Protein AF-A0A1N6SBL9-F1 (afdb_monomer)

Structure (mmCIF, N/CA/C/O backbone):
data_AF-A0A1N6SBL9-F1
#
_entry.id   AF-A0A1N6SBL9-F1
#
loop_
_atom_site.group_PDB
_atom_site.id
_atom_site.type_symbol
_atom_site.label_atom_id
_atom_site.label_alt_id
_atom_site.label_comp_id
_atom_site.label_asym_id
_atom_site.label_entity_id
_atom_site.label_seq_id
_atom_site.pdbx_PDB_ins_code
_atom_site.Cartn_x
_atom_site.Cartn_y
_atom_site.Cartn_z
_atom_site.occupancy
_atom_site.B_iso_or_equiv
_atom_site.auth_seq_id
_atom_site.auth_comp_id
_atom_site.auth_asym_id
_atom_site.auth_atom_id
_atom_site.pdbx_PDB_model_num
ATOM 1 N N . MET A 1 1 ? 36.174 11.764 5.163 1.00 48.69 1 MET A N 1
ATOM 2 C CA . MET A 1 1 ? 35.236 10.784 5.753 1.00 48.69 1 MET A CA 1
ATOM 3 C C . MET A 1 1 ? 34.165 11.531 6.540 1.00 48.69 1 MET A C 1
ATOM 5 O O . MET A 1 1 ? 34.429 11.949 7.658 1.00 48.69 1 MET A O 1
ATOM 9 N N . ARG A 1 2 ? 32.997 11.796 5.941 1.00 46.53 2 ARG A N 1
ATOM 10 C CA . ARG A 1 2 ? 31.842 12.354 6.667 1.00 46.53 2 ARG A CA 1
ATOM 11 C C . ARG A 1 2 ? 31.035 11.178 7.207 1.00 46.53 2 ARG A C 1
ATOM 13 O O . ARG A 1 2 ? 30.623 10.330 6.425 1.00 46.53 2 ARG A O 1
ATOM 20 N N . ALA A 1 3 ? 30.860 11.109 8.523 1.00 51.53 3 ALA A N 1
ATOM 21 C CA . ALA A 1 3 ? 29.995 10.115 9.141 1.00 51.53 3 ALA A CA 1
ATOM 22 C C . ALA A 1 3 ? 28.564 10.319 8.622 1.00 51.53 3 ALA A C 1
ATOM 24 O O . ALA A 1 3 ? 27.995 11.402 8.767 1.00 51.53 3 ALA A O 1
ATOM 25 N N . GLN A 1 4 ? 28.009 9.294 7.977 1.00 63.56 4 GLN A N 1
ATOM 26 C CA . GLN A 1 4 ? 26.607 9.247 7.580 1.00 63.56 4 GLN A CA 1
ATOM 27 C C . GLN A 1 4 ? 25.765 9.276 8.860 1.00 63.56 4 GLN A C 1
ATOM 29 O O . GLN A 1 4 ? 25.639 8.274 9.565 1.00 63.56 4 GLN A O 1
ATOM 34 N N . VAL A 1 5 ? 25.221 10.447 9.190 1.00 68.50 5 VAL A N 1
ATOM 35 C CA . VAL A 1 5 ? 24.222 10.586 10.249 1.00 68.50 5 VAL A CA 1
ATOM 36 C C . VAL A 1 5 ? 22.978 9.864 9.750 1.00 68.50 5 VAL A C 1
ATOM 38 O O . VAL A 1 5 ? 22.222 10.382 8.933 1.00 68.50 5 VAL A O 1
ATOM 41 N N . SER A 1 6 ? 22.828 8.613 10.173 1.00 71.31 6 SER A N 1
ATOM 42 C CA . SER A 1 6 ? 21.642 7.822 9.877 1.00 71.31 6 SER A CA 1
ATOM 43 C C . SER A 1 6 ? 20.466 8.485 10.582 1.00 71.31 6 SER A C 1
ATOM 45 O O . SER A 1 6 ? 20.451 8.537 11.809 1.00 71.31 6 SER A O 1
ATOM 47 N N . ASP A 1 7 ? 19.514 9.021 9.818 1.00 77.12 7 ASP A N 1
ATOM 48 C CA . ASP A 1 7 ? 18.286 9.586 10.369 1.00 77.12 7 ASP A CA 1
ATOM 49 C C . ASP A 1 7 ? 17.509 8.468 11.094 1.00 77.12 7 ASP A C 1
ATOM 51 O O . ASP A 1 7 ? 17.025 7.534 10.439 1.00 77.12 7 ASP A O 1
ATOM 55 N N . PRO A 1 8 ? 17.384 8.514 12.434 1.00 79.38 8 PRO A N 1
ATOM 56 C CA . PRO A 1 8 ? 16.650 7.497 13.181 1.00 79.38 8 PRO A CA 1
ATOM 57 C C . PRO A 1 8 ? 15.166 7.452 12.783 1.00 79.38 8 PRO A C 1
ATOM 59 O O . PRO A 1 8 ? 14.514 6.424 12.955 1.00 79.38 8 PRO A O 1
ATOM 62 N N . GLY A 1 9 ? 14.619 8.526 12.202 1.00 81.38 9 GLY A N 1
ATOM 63 C CA . GLY A 1 9 ? 13.264 8.533 11.657 1.00 81.38 9 GLY A CA 1
ATOM 64 C C . GLY A 1 9 ? 13.114 7.642 10.422 1.00 81.38 9 GLY A C 1
ATOM 65 O O . GLY A 1 9 ? 12.089 6.974 10.262 1.00 81.38 9 GLY A O 1
ATOM 66 N N . ALA A 1 10 ? 14.140 7.573 9.570 1.00 76.38 10 ALA A N 1
ATOM 67 C CA . ALA A 1 10 ? 14.103 6.787 8.340 1.00 76.38 10 ALA A CA 1
ATOM 68 C C . ALA A 1 10 ? 14.060 5.277 8.621 1.00 76.38 10 ALA A C 1
ATOM 70 O O . ALA A 1 10 ? 13.314 4.543 7.968 1.00 76.38 10 ALA A O 1
ATOM 71 N N . THR A 1 11 ? 14.800 4.806 9.628 1.00 80.12 11 THR A N 1
ATOM 72 C CA . THR A 1 11 ? 14.810 3.384 10.009 1.00 80.12 11 THR A CA 1
ATOM 73 C C . THR A 1 11 ? 13.473 2.947 10.606 1.00 80.12 11 THR A C 1
ATOM 75 O O . THR A 1 11 ? 12.954 1.895 10.229 1.00 80.12 11 THR A O 1
ATOM 78 N N . VAL A 1 12 ? 12.860 3.772 11.462 1.00 82.62 12 VAL A N 1
ATOM 79 C CA . VAL A 1 12 ? 11.531 3.502 12.040 1.00 82.62 12 VAL A CA 1
ATOM 80 C C . VAL A 1 12 ? 10.453 3.444 10.953 1.00 82.62 12 VAL A C 1
ATOM 82 O O . VAL A 1 12 ? 9.622 2.534 10.958 1.00 82.62 12 VAL A O 1
ATOM 85 N N . ARG A 1 13 ? 10.487 4.359 9.976 1.00 83.38 13 ARG A N 1
ATOM 86 C CA . ARG A 1 13 ? 9.532 4.367 8.853 1.00 83.38 13 ARG A CA 1
ATOM 87 C C . ARG A 1 13 ? 9.708 3.167 7.928 1.00 83.38 13 ARG A C 1
ATOM 89 O O . ARG A 1 13 ? 8.721 2.529 7.571 1.00 83.38 13 ARG A O 1
ATOM 96 N N . ALA A 1 14 ? 10.946 2.799 7.599 1.00 77.69 14 ALA A N 1
ATOM 97 C CA . ALA A 1 14 ? 11.222 1.605 6.802 1.00 77.69 14 ALA A CA 1
ATOM 98 C C . ALA A 1 14 ? 10.713 0.326 7.492 1.00 77.69 14 ALA A C 1
ATOM 100 O O . ALA A 1 14 ? 10.124 -0.543 6.847 1.00 77.69 14 ALA A O 1
ATOM 101 N N . LEU A 1 15 ? 10.879 0.225 8.816 1.00 80.19 15 LEU A N 1
ATOM 102 C CA . LEU A 1 15 ? 10.317 -0.873 9.605 1.00 80.19 15 LEU A CA 1
ATOM 103 C C . LEU A 1 15 ? 8.784 -0.874 9.579 1.00 80.19 15 LEU A C 1
ATOM 105 O O . LEU A 1 15 ? 8.189 -1.942 9.433 1.00 80.19 15 LEU A O 1
ATOM 109 N N . ALA A 1 16 ? 8.142 0.295 9.660 1.00 84.06 16 ALA A N 1
ATOM 110 C CA . ALA A 1 16 ? 6.689 0.406 9.554 1.00 84.06 16 ALA A CA 1
ATOM 111 C C . ALA A 1 16 ? 6.180 -0.087 8.190 1.00 84.06 16 ALA A C 1
ATOM 113 O O . ALA A 1 16 ? 5.264 -0.907 8.147 1.00 84.06 16 ALA A O 1
ATOM 114 N N . VAL A 1 17 ? 6.800 0.335 7.082 1.00 82.25 17 VAL A N 1
ATOM 115 C CA . VAL A 1 17 ? 6.430 -0.125 5.729 1.00 82.25 17 VAL A CA 1
ATOM 116 C C . VAL A 1 17 ? 6.564 -1.645 5.610 1.00 82.25 17 VAL A C 1
ATOM 118 O O . VAL A 1 17 ? 5.628 -2.308 5.164 1.00 82.25 17 VAL A O 1
ATOM 121 N N . ARG A 1 18 ? 7.680 -2.223 6.076 1.00 81.38 18 ARG A N 1
ATOM 122 C CA . ARG A 1 18 ? 7.894 -3.682 6.061 1.00 81.38 18 ARG A CA 1
ATOM 123 C C . ARG A 1 18 ? 6.862 -4.431 6.902 1.00 81.38 18 ARG A C 1
ATOM 125 O O . ARG A 1 18 ? 6.365 -5.466 6.467 1.00 81.38 18 ARG A O 1
ATOM 132 N N . PHE A 1 19 ? 6.521 -3.905 8.078 1.00 85.38 19 PHE A N 1
ATOM 133 C CA . PHE A 1 19 ? 5.484 -4.474 8.935 1.00 85.38 19 PHE A CA 1
ATOM 134 C C . PHE A 1 19 ? 4.129 -4.505 8.224 1.00 85.38 19 PHE A C 1
ATOM 136 O O . PHE A 1 19 ? 3.494 -5.555 8.171 1.00 85.38 19 PHE A O 1
ATOM 143 N N . TRP A 1 20 ? 3.702 -3.383 7.639 1.00 87.31 20 TRP A N 1
ATOM 144 C CA . TRP A 1 20 ? 2.428 -3.319 6.923 1.00 87.31 20 TRP A CA 1
ATOM 145 C C . TRP A 1 20 ? 2.413 -4.210 5.681 1.00 87.31 20 TRP A C 1
ATOM 147 O O . TRP A 1 20 ? 1.387 -4.824 5.399 1.00 87.31 20 TRP A O 1
ATOM 157 N N . HIS A 1 21 ? 3.539 -4.345 4.980 1.00 84.81 21 HIS A N 1
ATOM 158 C CA . HIS A 1 21 ? 3.655 -5.257 3.844 1.00 84.81 21 HIS A CA 1
ATOM 159 C C . HIS A 1 21 ? 3.502 -6.722 4.279 1.00 84.81 21 HIS A C 1
ATOM 161 O O . HIS A 1 21 ? 2.708 -7.462 3.700 1.00 84.81 21 HIS A O 1
ATOM 167 N N . GLY A 1 22 ? 4.204 -7.133 5.342 1.00 82.12 22 GLY A N 1
ATOM 168 C CA . GLY A 1 22 ? 4.072 -8.477 5.914 1.00 82.12 22 GLY A CA 1
ATOM 169 C C . GLY A 1 22 ? 2.658 -8.761 6.425 1.00 82.12 22 GLY A C 1
ATOM 170 O O . GLY A 1 22 ? 2.135 -9.853 6.223 1.00 82.12 22 GLY A O 1
ATOM 171 N N . LEU A 1 23 ? 2.008 -7.753 7.016 1.00 83.56 23 LEU A N 1
ATOM 172 C CA . LEU A 1 23 ? 0.620 -7.848 7.451 1.00 83.56 23 LEU A CA 1
ATOM 173 C C . LEU A 1 23 ? -0.311 -8.087 6.251 1.00 83.56 23 LEU A C 1
ATOM 175 O O . LEU A 1 23 ? -1.062 -9.054 6.249 1.00 83.56 23 LEU A O 1
ATOM 179 N N . LEU A 1 24 ? -0.231 -7.260 5.204 1.00 83.56 24 LEU A N 1
ATOM 180 C CA . LEU A 1 24 ? -1.090 -7.373 4.017 1.00 83.56 24 LEU A CA 1
ATOM 181 C C . LEU A 1 24 ? -0.869 -8.666 3.217 1.00 83.56 24 LEU A C 1
ATOM 183 O O . LEU A 1 24 ? -1.801 -9.139 2.570 1.00 83.56 24 LEU A O 1
ATOM 187 N N . GLY A 1 25 ? 0.335 -9.241 3.271 1.00 79.56 25 GLY A N 1
ATOM 188 C CA . GLY A 1 25 ? 0.654 -10.522 2.641 1.00 79.56 25 GLY A CA 1
ATOM 189 C C . GLY A 1 25 ? 0.171 -11.754 3.415 1.00 79.56 25 GLY A C 1
ATOM 190 O O . GLY A 1 25 ? 0.201 -12.856 2.869 1.00 79.56 25 GLY A O 1
ATOM 191 N N . SER A 1 26 ? -0.276 -11.605 4.668 1.00 78.69 26 SER A N 1
ATOM 192 C CA . SER A 1 26 ? -0.682 -12.747 5.489 1.00 78.69 26 SER A CA 1
ATOM 193 C C . SER A 1 26 ? -2.027 -13.333 5.023 1.00 78.69 26 SER A C 1
ATOM 195 O O . SER A 1 26 ? -3.033 -12.613 4.969 1.00 78.69 26 SER A O 1
ATOM 197 N N . PRO A 1 27 ? -2.098 -14.646 4.720 1.00 69.00 27 PRO A N 1
ATOM 198 C CA . PRO A 1 27 ? -3.322 -15.290 4.245 1.00 69.00 27 PRO A CA 1
ATOM 199 C C . PRO A 1 27 ? -4.441 -15.298 5.297 1.00 69.00 27 PRO A C 1
ATOM 201 O O . PRO A 1 27 ? -5.612 -15.399 4.931 1.00 69.00 27 PRO A O 1
ATOM 204 N N . ASP A 1 28 ? -4.106 -15.132 6.576 1.00 68.88 28 ASP A N 1
ATOM 205 C CA . ASP A 1 28 ? -5.068 -15.145 7.682 1.00 68.88 28 ASP A CA 1
ATOM 206 C C . ASP A 1 28 ? -5.883 -13.847 7.780 1.00 68.88 28 ASP A C 1
ATOM 208 O O . ASP A 1 28 ? -6.918 -13.803 8.444 1.00 68.88 28 ASP A O 1
ATOM 212 N N . ILE A 1 29 ? -5.464 -12.786 7.078 1.00 67.00 29 ILE A N 1
ATOM 213 C CA . ILE A 1 29 ? -6.180 -11.498 7.030 1.00 67.00 29 ILE A CA 1
ATOM 214 C C . ILE A 1 29 ? -7.229 -11.484 5.908 1.00 67.00 29 ILE A C 1
ATOM 216 O O . ILE A 1 29 ? -7.861 -10.459 5.648 1.00 67.00 29 ILE A O 1
ATOM 220 N N . ARG A 1 30 ? -7.464 -12.626 5.239 1.00 59.09 30 ARG A N 1
ATOM 221 C CA . ARG A 1 30 ? -8.488 -12.756 4.193 1.00 59.09 30 ARG A CA 1
ATOM 222 C C . ARG A 1 30 ? -9.810 -12.159 4.669 1.00 59.09 30 ARG A C 1
ATOM 224 O O . ARG A 1 30 ? -10.417 -12.613 5.636 1.00 59.09 30 ARG A O 1
ATOM 231 N N . LEU A 1 31 ? -10.195 -11.089 3.969 1.00 57.19 31 LEU A N 1
ATOM 232 C CA . LEU A 1 31 ? -11.272 -10.178 4.321 1.00 57.19 31 LEU A CA 1
ATOM 233 C C . LEU A 1 31 ? -12.599 -10.930 4.452 1.00 57.19 31 LEU A C 1
ATOM 235 O O . LEU A 1 31 ? -13.319 -11.122 3.473 1.00 57.19 31 LEU A O 1
ATOM 239 N N . GLY A 1 32 ? -12.951 -11.299 5.681 1.00 66.62 32 GLY A N 1
ATOM 240 C CA . GLY A 1 32 ? -14.344 -11.524 6.034 1.00 66.62 32 GLY A CA 1
ATOM 241 C C . GLY A 1 32 ? -15.166 -10.245 5.813 1.00 66.62 32 GLY A C 1
ATOM 242 O O . GLY A 1 32 ? -14.601 -9.146 5.714 1.00 66.62 32 GLY A O 1
ATOM 243 N N . PRO A 1 33 ? -16.503 -10.352 5.728 1.00 69.88 33 PRO A N 1
ATOM 244 C CA . PRO A 1 33 ? -17.363 -9.178 5.675 1.00 69.88 33 PRO A CA 1
ATOM 245 C C . PRO A 1 33 ? -17.051 -8.270 6.867 1.00 69.88 33 PRO A C 1
ATOM 247 O O . PRO A 1 33 ? -16.937 -8.728 8.005 1.00 69.88 33 PRO A O 1
ATOM 250 N N . LEU A 1 34 ? -16.859 -6.979 6.587 1.00 71.88 34 LEU A N 1
ATOM 251 C CA . LEU A 1 34 ? -16.515 -6.016 7.623 1.00 71.88 34 LEU A CA 1
ATOM 252 C C . LEU A 1 34 ? -17.657 -5.986 8.651 1.00 71.88 34 LEU A C 1
ATOM 254 O O . LEU A 1 34 ? -18.810 -5.815 8.244 1.00 71.88 34 LEU A O 1
ATOM 258 N N . PRO A 1 35 ? -17.374 -6.136 9.957 1.00 80.44 35 PRO A N 1
ATOM 259 C CA . PRO A 1 35 ? -18.412 -5.993 10.965 1.00 80.44 35 PRO A CA 1
ATOM 260 C C . PRO A 1 35 ? -19.003 -4.585 10.890 1.00 80.44 35 PRO A C 1
ATOM 262 O O . PRO A 1 35 ? -18.302 -3.634 10.528 1.00 80.44 35 PRO A O 1
ATOM 265 N N . ALA A 1 36 ? -20.279 -4.450 11.259 1.00 84.44 36 ALA A N 1
ATOM 266 C CA . ALA A 1 36 ? -20.931 -3.150 11.340 1.00 84.44 36 ALA A CA 1
ATOM 267 C C . ALA A 1 36 ? -20.078 -2.198 12.195 1.00 84.44 36 ALA A C 1
ATOM 269 O O . ALA A 1 36 ? -19.727 -2.502 13.339 1.00 84.44 36 ALA A O 1
ATOM 270 N N . LEU A 1 37 ? -19.681 -1.076 11.598 1.00 87.00 37 LEU A N 1
ATOM 271 C CA . LEU A 1 37 ? -18.857 -0.074 12.256 1.00 87.00 37 LEU A CA 1
ATOM 272 C C . LEU A 1 37 ? -19.769 0.923 12.985 1.00 87.00 37 LEU A C 1
ATOM 274 O O . LEU A 1 37 ? -20.726 1.404 12.374 1.00 87.00 37 LEU A O 1
ATOM 278 N N . PRO A 1 38 ? -19.495 1.247 14.262 1.00 87.44 38 PRO A N 1
ATOM 279 C CA . PRO A 1 38 ? -20.248 2.277 14.970 1.00 87.44 38 PRO A CA 1
ATOM 280 C C . PRO A 1 38 ? -19.999 3.652 14.337 1.00 87.44 38 PRO A C 1
ATOM 282 O O . PRO A 1 38 ? -18.983 3.862 13.672 1.00 87.44 38 PRO A O 1
ATOM 285 N N . ALA A 1 39 ? -20.906 4.607 14.550 1.00 88.31 39 ALA A N 1
ATOM 286 C CA . ALA A 1 39 ? -20.644 6.005 14.206 1.00 88.31 39 ALA A CA 1
ATOM 287 C C . ALA A 1 39 ? -19.398 6.515 14.967 1.00 88.31 39 ALA A C 1
ATOM 289 O O . ALA A 1 39 ? -19.208 6.116 16.119 1.00 88.31 39 ALA A O 1
ATOM 290 N N . PRO A 1 40 ? -18.530 7.345 14.350 1.00 91.00 40 PRO A N 1
ATOM 291 C CA . PRO A 1 40 ? -18.618 7.942 13.002 1.00 91.00 40 PRO A CA 1
ATOM 292 C C . PRO A 1 40 ? -18.094 7.041 11.861 1.00 91.00 40 PRO A C 1
ATOM 294 O O . PRO A 1 40 ? -18.189 7.373 10.681 1.00 91.00 40 PRO A O 1
ATOM 297 N N . LEU A 1 41 ? -17.570 5.856 12.176 1.00 93.44 41 LEU A N 1
ATOM 298 C CA . LEU A 1 41 ? -16.982 4.936 11.195 1.00 93.44 41 LEU A CA 1
ATOM 299 C C . LEU A 1 41 ? -18.024 4.244 10.295 1.00 93.44 41 LEU A C 1
ATOM 301 O O . LEU A 1 41 ? -17.658 3.550 9.348 1.00 93.44 41 LEU A O 1
ATOM 305 N N . GLY A 1 42 ? -19.323 4.430 10.539 1.00 91.06 42 GLY A N 1
ATOM 306 C CA . GLY A 1 42 ? -20.385 3.888 9.685 1.00 91.06 42 GLY A CA 1
ATOM 307 C C . GLY A 1 42 ? -20.259 4.325 8.218 1.00 91.06 42 GLY A C 1
ATOM 308 O O . GLY A 1 42 ? -20.495 3.527 7.310 1.00 91.06 42 GLY A O 1
ATOM 309 N N . HIS A 1 43 ? -19.807 5.560 7.969 1.00 90.75 43 HIS A N 1
ATOM 310 C CA . HIS A 1 43 ? -19.632 6.105 6.617 1.00 90.75 43 HIS A CA 1
ATOM 311 C C . HIS A 1 43 ? -18.442 5.476 5.879 1.00 90.75 43 HIS A C 1
ATOM 313 O O . HIS A 1 43 ? -18.523 5.216 4.677 1.00 90.75 43 HIS A O 1
ATOM 319 N N . LEU A 1 44 ? -17.393 5.088 6.611 1.00 93.19 44 LEU A N 1
ATOM 320 C CA . LEU A 1 44 ? -16.260 4.322 6.082 1.00 93.19 44 LEU A CA 1
ATOM 321 C C . LEU A 1 44 ? -16.712 2.977 5.479 1.00 93.19 44 LEU A C 1
ATOM 323 O O . LEU A 1 44 ? -16.112 2.483 4.524 1.00 93.19 44 LEU A O 1
ATOM 327 N N . GLY A 1 45 ? -17.795 2.391 6.004 1.00 90.12 45 GLY A N 1
ATOM 328 C CA . GLY A 1 45 ? -18.400 1.165 5.479 1.00 90.12 45 GLY A CA 1
ATOM 329 C C . GLY A 1 45 ? -19.056 1.319 4.101 1.00 90.12 45 GLY A C 1
ATOM 330 O O . GLY A 1 45 ? -19.162 0.326 3.383 1.00 90.12 45 GLY A O 1
ATOM 331 N N . ARG A 1 46 ? -19.457 2.540 3.715 1.00 91.31 46 ARG A N 1
ATOM 332 C CA . ARG A 1 46 ? -20.076 2.847 2.410 1.00 91.31 46 ARG A CA 1
ATOM 333 C C . ARG A 1 46 ? -19.050 3.064 1.297 1.00 91.31 46 ARG A C 1
ATOM 335 O O . ARG A 1 46 ? -19.411 3.021 0.122 1.00 91.31 46 ARG A O 1
ATOM 342 N N . LEU A 1 47 ? -17.785 3.304 1.647 1.00 93.69 47 LEU A N 1
ATOM 343 C CA . LEU A 1 47 ? -16.732 3.494 0.657 1.00 93.69 47 LEU A CA 1
ATOM 344 C C . LEU A 1 47 ? -16.457 2.198 -0.127 1.00 93.69 47 LEU A C 1
ATOM 346 O O . LEU A 1 47 ? -16.495 1.105 0.449 1.00 93.69 47 LEU A O 1
ATOM 350 N N . PRO A 1 48 ? -16.103 2.300 -1.426 1.00 92.69 48 PRO A N 1
ATOM 351 C CA . PRO A 1 48 ? -15.631 1.161 -2.202 1.00 92.69 48 PRO A CA 1
ATOM 352 C C . PRO A 1 48 ? -14.498 0.426 -1.472 1.00 92.69 48 PRO A C 1
ATOM 354 O O . PRO A 1 48 ? -13.636 1.080 -0.877 1.00 92.69 48 PRO A O 1
ATOM 357 N N . PRO A 1 49 ? -14.428 -0.914 -1.552 1.00 87.94 49 PRO A N 1
ATOM 358 C CA . PRO A 1 49 ? -13.514 -1.710 -0.734 1.00 87.94 49 PRO A CA 1
ATOM 359 C C . PRO A 1 49 ? -12.045 -1.300 -0.903 1.00 87.94 49 PRO A C 1
ATOM 361 O O . PRO A 1 49 ? -11.324 -1.234 0.089 1.00 87.94 49 PRO A O 1
ATOM 364 N N . GLY A 1 50 ? -11.618 -0.950 -2.122 1.00 90.38 50 GLY A N 1
ATOM 365 C CA . GLY A 1 50 ? -10.255 -0.473 -2.381 1.00 90.38 50 GLY A CA 1
ATOM 366 C C . GLY A 1 50 ? -9.941 0.877 -1.725 1.00 90.38 50 GLY A C 1
ATOM 367 O O . GLY A 1 50 ? -8.882 1.031 -1.123 1.00 90.38 50 GLY A O 1
ATOM 368 N N . LEU A 1 51 ? -10.874 1.837 -1.774 1.00 94.94 51 LEU A N 1
ATOM 369 C CA . LEU A 1 51 ? -10.702 3.140 -1.116 1.00 94.94 51 LEU A CA 1
ATOM 370 C C . LEU A 1 51 ? -10.732 3.000 0.401 1.00 94.94 51 LEU A C 1
ATOM 372 O O . LEU A 1 51 ? -9.931 3.610 1.098 1.00 94.94 51 LEU A O 1
ATOM 376 N N . ARG A 1 52 ? -11.614 2.146 0.912 1.00 93.44 52 ARG A N 1
ATOM 377 C CA . ARG A 1 52 ? -11.712 1.857 2.338 1.00 93.44 52 ARG A CA 1
ATOM 378 C C . ARG A 1 52 ? -10.401 1.309 2.901 1.00 93.44 52 ARG A C 1
ATOM 380 O O . ARG A 1 52 ? -9.956 1.773 3.945 1.00 93.44 52 ARG A O 1
ATOM 387 N N . VAL A 1 53 ? -9.775 0.347 2.215 1.00 91.38 53 VAL A N 1
ATOM 388 C CA . VAL A 1 53 ? -8.463 -0.190 2.619 1.00 91.38 53 VAL A CA 1
ATOM 389 C C . VAL A 1 53 ? -7.402 0.906 2.582 1.00 91.38 53 VAL A C 1
ATOM 391 O O . VAL A 1 53 ? -6.668 1.054 3.551 1.00 91.38 53 VAL A O 1
ATOM 394 N N . LEU A 1 54 ? -7.359 1.708 1.514 1.00 94.94 54 LEU A N 1
ATOM 395 C CA . LEU A 1 54 ? -6.408 2.814 1.380 1.00 94.94 54 LEU A CA 1
ATOM 396 C C . LEU A 1 54 ? -6.523 3.826 2.532 1.00 94.94 54 LEU A C 1
ATOM 398 O O . LEU A 1 54 ? -5.509 4.214 3.107 1.00 94.94 54 LEU A O 1
ATOM 402 N N . VAL A 1 55 ? -7.748 4.223 2.888 1.00 95.50 55 VAL A N 1
ATOM 403 C CA . VAL A 1 55 ? -8.024 5.154 3.992 1.00 95.50 55 VAL A CA 1
ATOM 404 C C . VAL A 1 55 ? -7.632 4.548 5.333 1.00 95.50 55 VAL A C 1
ATOM 406 O O . VAL A 1 55 ? -6.917 5.183 6.101 1.00 95.50 55 VAL A O 1
ATOM 409 N N . LEU A 1 56 ? -8.054 3.312 5.616 1.00 93.38 56 LEU A N 1
ATOM 410 C CA . LEU A 1 56 ? -7.690 2.622 6.856 1.00 93.38 56 LEU A CA 1
ATOM 411 C C . LEU A 1 56 ? -6.175 2.506 7.000 1.00 93.38 56 LEU A C 1
ATOM 413 O O . LEU A 1 56 ? -5.635 2.778 8.066 1.00 93.38 56 LEU A O 1
ATOM 417 N N . LEU A 1 57 ? -5.492 2.145 5.917 1.00 93.88 57 LEU A N 1
ATOM 418 C CA . LEU A 1 57 ? -4.046 2.034 5.891 1.00 93.88 57 LEU A CA 1
ATOM 419 C C . LEU A 1 57 ? -3.403 3.397 6.142 1.00 93.88 57 LEU A C 1
ATOM 421 O O . LEU A 1 57 ? -2.544 3.497 7.008 1.00 93.88 57 LEU A O 1
ATOM 425 N N . LYS A 1 58 ? -3.860 4.465 5.480 1.00 95.44 58 LYS A N 1
ATOM 426 C CA . LYS A 1 58 ? -3.375 5.833 5.711 1.00 95.44 58 LYS A CA 1
ATOM 427 C C . LYS A 1 58 ? -3.541 6.268 7.172 1.00 95.44 58 LYS A C 1
ATOM 429 O O . LYS A 1 58 ? -2.585 6.764 7.763 1.00 95.44 58 LYS A O 1
ATOM 434 N N . LEU A 1 59 ? -4.726 6.066 7.745 1.00 94.94 59 LEU A N 1
ATOM 435 C CA . LEU A 1 59 ? -5.061 6.519 9.096 1.00 94.94 59 LEU A CA 1
ATOM 436 C C . LEU A 1 59 ? -4.365 5.700 10.190 1.00 94.94 59 LEU A C 1
ATOM 438 O O . LEU A 1 59 ? -3.922 6.267 11.181 1.00 94.94 59 LEU A O 1
ATOM 442 N N . LEU A 1 60 ? -4.244 4.382 10.015 1.00 93.19 60 LEU A N 1
ATOM 443 C CA . LEU A 1 60 ? -3.651 3.497 11.023 1.00 93.19 60 LEU A CA 1
ATOM 444 C C . LEU A 1 60 ? -2.125 3.429 10.943 1.00 93.19 60 LEU A C 1
ATOM 446 O O . LEU A 1 60 ? -1.471 3.203 11.958 1.00 93.19 60 LEU A O 1
ATOM 450 N N . SER A 1 61 ? -1.549 3.575 9.748 1.00 91.06 61 SER A N 1
ATOM 451 C CA . SER A 1 61 ? -0.102 3.439 9.560 1.00 91.06 61 SER A CA 1
ATOM 452 C C . SER A 1 61 ? 0.675 4.725 9.830 1.00 91.06 61 SER A C 1
ATOM 454 O O . SER A 1 61 ? 1.870 4.653 10.104 1.00 91.06 61 SER A O 1
ATOM 456 N N . GLY A 1 62 ? 0.028 5.892 9.712 1.00 91.62 62 GLY A N 1
ATOM 457 C CA . GLY A 1 62 ? 0.701 7.193 9.753 1.00 91.62 62 GLY A CA 1
ATOM 458 C C . GLY A 1 62 ? 1.663 7.439 8.581 1.00 91.62 62 GLY A C 1
ATOM 459 O O . GLY A 1 62 ? 2.375 8.441 8.584 1.00 91.62 62 GLY A O 1
ATOM 460 N N . LEU A 1 63 ? 1.693 6.552 7.578 1.00 91.56 63 LEU A N 1
ATOM 461 C CA . LEU A 1 63 ? 2.586 6.657 6.424 1.00 91.56 63 LEU A CA 1
ATOM 462 C C . LEU A 1 63 ? 2.220 7.860 5.549 1.00 91.56 63 LEU A C 1
ATOM 464 O O . LEU A 1 63 ? 1.049 8.242 5.418 1.00 91.56 63 LEU A O 1
ATOM 468 N N . ASN A 1 64 ? 3.221 8.467 4.914 1.00 92.06 64 ASN A N 1
ATOM 469 C CA . ASN A 1 64 ? 2.989 9.515 3.920 1.00 92.06 64 ASN A CA 1
ATOM 470 C C . ASN A 1 64 ? 2.472 8.928 2.587 1.00 92.06 64 ASN A C 1
ATOM 472 O O . ASN A 1 64 ? 2.371 7.716 2.415 1.00 92.06 64 ASN A O 1
ATOM 476 N N . GLU A 1 65 ? 2.083 9.786 1.639 1.00 93.44 65 GLU A N 1
ATOM 477 C CA . GLU A 1 65 ? 1.524 9.331 0.352 1.00 93.44 65 GLU A CA 1
ATOM 478 C C . GLU A 1 65 ? 2.503 8.488 -0.473 1.00 93.44 65 GLU A C 1
ATOM 480 O O . GLU A 1 65 ? 2.079 7.564 -1.161 1.00 93.44 65 GLU A O 1
ATOM 485 N N . VAL A 1 66 ? 3.798 8.803 -0.408 1.00 88.94 66 VAL A N 1
ATOM 486 C CA . VAL A 1 66 ? 4.847 8.117 -1.174 1.00 88.94 66 VAL A CA 1
ATOM 487 C C . VAL A 1 66 ? 5.090 6.723 -0.599 1.00 88.94 66 VAL A C 1
ATOM 489 O O . VAL A 1 66 ? 5.141 5.748 -1.341 1.00 88.94 66 VAL A O 1
ATOM 492 N N . GLU A 1 67 ? 5.158 6.615 0.726 1.00 90.75 67 GLU A N 1
ATOM 493 C CA . GLU A 1 67 ? 5.288 5.349 1.452 1.00 90.75 67 GLU A CA 1
ATOM 494 C C . GLU A 1 67 ? 4.065 4.453 1.245 1.00 90.75 67 GLU A C 1
ATOM 496 O O . GLU A 1 67 ? 4.202 3.254 1.013 1.00 90.75 67 GLU A O 1
ATOM 501 N N . LEU A 1 68 ? 2.862 5.033 1.270 1.00 93.19 68 LEU A N 1
ATOM 502 C CA . LEU A 1 68 ? 1.620 4.315 0.994 1.00 93.19 68 LEU A CA 1
ATOM 503 C C . LEU A 1 68 ? 1.572 3.804 -0.454 1.00 93.19 68 LEU A C 1
ATOM 505 O O . LEU A 1 68 ? 1.106 2.695 -0.707 1.00 93.19 68 LEU A O 1
ATOM 509 N N . ALA A 1 69 ? 2.070 4.602 -1.400 1.00 89.88 69 ALA A N 1
ATOM 510 C CA . ALA A 1 69 ? 2.167 4.223 -2.804 1.00 89.88 69 ALA A CA 1
ATOM 511 C C . ALA A 1 69 ? 3.164 3.077 -3.018 1.00 89.88 69 ALA A C 1
ATOM 513 O O . ALA A 1 69 ? 2.832 2.106 -3.699 1.00 89.88 69 ALA A O 1
ATOM 514 N N . ALA A 1 70 ? 4.326 3.140 -2.362 1.00 86.12 70 ALA A N 1
ATOM 515 C CA . ALA A 1 70 ? 5.307 2.059 -2.353 1.00 86.12 70 ALA A CA 1
ATOM 516 C C . ALA A 1 70 ? 4.718 0.769 -1.760 1.00 86.12 70 ALA A C 1
ATOM 518 O O . ALA A 1 70 ? 4.828 -0.293 -2.365 1.00 86.12 70 ALA A O 1
ATOM 519 N N . LEU A 1 71 ? 4.014 0.873 -0.629 1.00 89.50 71 LEU A N 1
ATOM 520 C CA . LEU A 1 71 ? 3.367 -0.256 0.043 1.00 89.50 71 LEU A CA 1
ATOM 521 C C . LEU A 1 71 ? 2.302 -0.947 -0.825 1.00 89.50 71 LEU A C 1
ATOM 523 O O . LEU A 1 71 ? 2.116 -2.155 -0.724 1.00 89.50 71 LEU A O 1
ATOM 527 N N . LEU A 1 72 ? 1.600 -0.193 -1.675 1.00 88.81 72 LEU A N 1
ATOM 528 C CA . LEU A 1 72 ? 0.561 -0.714 -2.568 1.00 88.81 72 LEU A CA 1
ATOM 529 C C . LEU A 1 72 ? 1.069 -1.051 -3.979 1.00 88.81 72 LEU A C 1
ATOM 531 O O . LEU A 1 72 ? 0.255 -1.419 -4.829 1.00 88.81 72 LEU A O 1
ATOM 535 N N . ALA A 1 73 ? 2.371 -0.894 -4.246 1.00 88.31 73 ALA A N 1
ATOM 536 C CA . ALA A 1 73 ? 2.970 -1.006 -5.577 1.00 88.31 73 ALA A CA 1
ATOM 537 C C . ALA A 1 73 ? 2.237 -0.151 -6.639 1.00 88.31 73 ALA A C 1
ATOM 539 O O . ALA A 1 73 ? 1.940 -0.596 -7.751 1.00 88.31 73 ALA A O 1
ATOM 540 N N . ARG A 1 74 ? 1.886 1.093 -6.286 1.00 92.06 74 ARG A N 1
ATOM 541 C CA . ARG A 1 74 ? 1.222 2.070 -7.169 1.00 92.06 74 ARG A CA 1
ATOM 542 C C . ARG A 1 74 ? 2.029 3.360 -7.254 1.00 92.06 74 ARG A C 1
ATOM 544 O O . ARG A 1 74 ? 2.882 3.631 -6.419 1.00 92.06 74 ARG A O 1
ATOM 551 N N . SER A 1 75 ? 1.740 4.189 -8.258 1.00 90.62 75 SER A N 1
ATOM 552 C CA . SER A 1 75 ? 2.365 5.510 -8.346 1.00 90.62 75 SER A CA 1
ATOM 553 C C . SER A 1 75 ? 1.787 6.474 -7.291 1.00 90.62 75 SER A C 1
ATOM 555 O O . SER A 1 75 ? 0.582 6.423 -7.007 1.00 90.62 75 SER A O 1
ATOM 557 N N . PRO A 1 76 ? 2.593 7.410 -6.751 1.00 91.56 76 PRO A N 1
ATOM 558 C CA . PRO A 1 76 ? 2.125 8.398 -5.772 1.00 91.56 76 PRO A CA 1
ATOM 559 C C . PRO A 1 76 ? 0.934 9.231 -6.261 1.00 91.56 76 PRO A C 1
ATOM 561 O O . PRO A 1 76 ? 0.011 9.513 -5.499 1.00 91.56 76 PRO A O 1
ATOM 564 N N . ALA A 1 77 ? 0.902 9.568 -7.554 1.00 92.12 77 ALA A N 1
ATOM 565 C CA . ALA A 1 77 ? -0.196 10.319 -8.162 1.00 92.12 77 ALA A CA 1
ATOM 566 C C . ALA A 1 77 ? -1.536 9.562 -8.110 1.00 92.12 77 ALA A C 1
ATOM 568 O O . ALA A 1 77 ? -2.581 10.160 -7.845 1.00 92.12 77 ALA A O 1
ATOM 569 N N . VAL A 1 78 ? -1.514 8.240 -8.322 1.00 92.81 78 VAL A N 1
ATOM 570 C CA . VAL A 1 78 ? -2.714 7.395 -8.235 1.00 92.81 78 VAL A CA 1
ATOM 571 C C . VAL A 1 78 ? -3.206 7.318 -6.791 1.00 92.81 78 VAL A C 1
ATOM 573 O O . VAL A 1 78 ? -4.405 7.474 -6.556 1.00 92.81 78 VAL A O 1
ATOM 576 N N . CYS A 1 79 ? -2.298 7.150 -5.825 1.00 95.12 79 CYS A N 1
ATOM 577 C CA . CYS A 1 79 ? -2.642 7.149 -4.402 1.00 95.12 79 CYS A CA 1
ATOM 578 C C . CYS A 1 79 ? -3.246 8.482 -3.949 1.00 95.12 79 CYS A C 1
ATOM 580 O O . CYS A 1 79 ? -4.304 8.474 -3.322 1.00 95.12 79 CYS A O 1
ATOM 582 N N . ARG A 1 80 ? -2.650 9.620 -4.327 1.00 96.75 80 ARG A N 1
ATOM 583 C CA . ARG A 1 80 ? -3.185 10.953 -4.006 1.00 96.75 80 ARG A CA 1
ATOM 584 C C . ARG A 1 80 ? -4.582 11.161 -4.580 1.00 96.75 80 ARG A C 1
ATOM 586 O O . ARG A 1 80 ? -5.491 11.569 -3.864 1.00 96.75 80 ARG A O 1
ATOM 593 N N . LYS A 1 81 ? -4.787 10.818 -5.856 1.00 97.56 81 LYS A N 1
ATOM 594 C CA . LYS A 1 81 ? -6.101 10.922 -6.508 1.00 97.56 81 LYS A CA 1
ATOM 595 C C . LYS A 1 81 ? -7.148 10.034 -5.829 1.00 97.56 81 LYS A C 1
ATOM 597 O O . LYS A 1 81 ? -8.303 10.433 -5.699 1.00 97.56 81 LYS A O 1
ATOM 602 N N . ALA A 1 82 ? -6.760 8.833 -5.406 1.00 96.75 82 ALA A N 1
ATOM 603 C CA . ALA A 1 82 ? -7.645 7.920 -4.696 1.00 96.75 82 ALA A CA 1
ATOM 604 C C . ALA A 1 82 ? -8.000 8.427 -3.287 1.00 96.75 82 ALA A C 1
ATOM 606 O O . ALA A 1 82 ? -9.166 8.342 -2.907 1.00 96.75 82 ALA A O 1
ATOM 607 N N . LEU A 1 83 ? -7.043 9.001 -2.548 1.00 96.56 83 LEU A N 1
ATOM 608 C CA . LEU A 1 83 ? -7.292 9.626 -1.244 1.00 96.56 83 LEU A CA 1
ATOM 609 C C . LEU A 1 83 ? -8.206 10.847 -1.365 1.00 96.56 83 LEU A C 1
ATOM 611 O O . LEU A 1 83 ? -9.216 10.892 -0.675 1.00 96.56 83 LEU A O 1
ATOM 615 N N . ALA A 1 84 ? -7.938 11.753 -2.310 1.00 96.81 84 ALA A N 1
ATOM 616 C CA . ALA A 1 84 ? -8.800 12.911 -2.563 1.00 96.81 84 ALA A CA 1
ATOM 617 C C . ALA A 1 84 ? -10.238 12.491 -2.923 1.00 96.81 84 ALA A C 1
ATOM 619 O O . ALA A 1 84 ? -11.212 13.094 -2.483 1.00 96.81 84 ALA A O 1
ATOM 620 N N . ARG A 1 85 ? -10.395 11.402 -3.692 1.00 97.19 85 ARG A N 1
ATOM 621 C CA . ARG A 1 85 ? -11.716 10.828 -3.982 1.00 97.19 85 ARG A CA 1
ATOM 622 C C . ARG A 1 85 ? -12.389 10.259 -2.732 1.00 97.19 85 ARG A C 1
ATOM 624 O O . ARG A 1 85 ? -13.606 10.358 -2.618 1.00 97.19 85 ARG A O 1
ATOM 631 N N . ALA A 1 86 ? -11.639 9.613 -1.843 1.00 96.56 86 ALA A N 1
ATOM 632 C CA . ALA A 1 86 ? -12.188 9.065 -0.607 1.00 96.56 86 ALA A CA 1
ATOM 633 C C . ALA A 1 86 ? -12.629 10.173 0.359 1.00 96.56 86 ALA A C 1
ATOM 635 O O . ALA A 1 86 ? -13.715 10.068 0.916 1.00 96.56 86 ALA A O 1
ATOM 636 N N . GLU A 1 87 ? -11.836 11.237 0.486 1.00 96.31 87 GLU A N 1
ATOM 637 C CA . GLU A 1 87 ? -12.158 12.436 1.266 1.00 96.31 87 GLU A CA 1
ATOM 638 C C . GLU A 1 87 ? -13.437 13.106 0.748 1.00 96.31 87 GLU A C 1
ATOM 640 O O . GLU A 1 87 ? -14.384 13.295 1.507 1.00 96.31 87 GLU A O 1
ATOM 645 N N . ALA A 1 88 ? -13.544 13.317 -0.569 1.00 96.31 88 ALA A N 1
ATOM 646 C CA . ALA A 1 88 ? -14.742 13.890 -1.186 1.00 96.31 88 ALA A CA 1
ATOM 647 C C . ALA A 1 88 ? -16.013 13.039 -0.978 1.00 96.31 88 ALA A C 1
ATOM 649 O O . ALA A 1 88 ? -17.119 13.570 -0.942 1.00 96.31 88 ALA A O 1
ATOM 650 N N . LEU A 1 89 ? -15.871 11.713 -0.864 1.00 96.00 89 LEU A N 1
ATOM 651 C CA . LEU A 1 89 ? -16.984 10.796 -0.591 1.00 96.00 89 LEU A CA 1
ATOM 652 C C . LEU A 1 89 ? -17.344 10.709 0.898 1.00 96.00 89 LEU A C 1
ATOM 654 O O . LEU A 1 89 ? -18.475 10.354 1.220 1.00 96.00 89 LEU A O 1
ATOM 658 N N . ALA A 1 90 ? -16.385 10.969 1.786 1.00 94.25 90 ALA A N 1
ATOM 659 C CA . ALA A 1 90 ? -16.580 10.959 3.230 1.00 94.25 90 ALA A CA 1
ATOM 660 C C . ALA A 1 90 ? -17.245 12.252 3.718 1.00 94.25 90 ALA A C 1
ATOM 662 O O . ALA A 1 90 ? -18.156 12.197 4.536 1.00 94.25 90 ALA A O 1
ATOM 663 N N . GLY A 1 91 ? -16.807 13.394 3.183 1.00 94.94 91 GLY A N 1
ATOM 664 C CA . GLY A 1 91 ? -17.113 14.717 3.718 1.00 94.94 91 GLY A CA 1
ATOM 665 C C . GLY A 1 91 ? -16.155 15.117 4.845 1.00 94.94 91 GLY A C 1
ATOM 666 O O . GLY A 1 91 ? -15.645 14.269 5.581 1.00 94.94 91 GLY A O 1
ATOM 667 N N . ASP A 1 92 ? -15.920 16.423 4.986 1.00 94.75 92 ASP A N 1
ATOM 668 C CA . ASP A 1 92 ? -14.878 16.980 5.862 1.00 94.75 92 ASP A CA 1
ATOM 669 C C . ASP A 1 92 ? -15.046 16.579 7.334 1.00 94.75 92 ASP A C 1
ATOM 671 O O . ASP A 1 92 ? -14.073 16.244 8.010 1.00 94.75 92 ASP A O 1
ATOM 675 N N . GLN A 1 93 ? -16.288 16.573 7.831 1.00 94.06 93 GLN A N 1
ATOM 676 C CA . GLN A 1 93 ? -16.583 16.252 9.229 1.00 94.06 93 GLN A CA 1
ATOM 677 C C . GLN A 1 93 ? -16.235 14.796 9.568 1.00 94.06 93 GLN A C 1
ATOM 679 O O . GLN A 1 93 ? -15.579 14.532 10.576 1.00 94.06 93 GLN A O 1
ATOM 684 N N . ASP A 1 94 ? -16.648 13.849 8.723 1.00 94.81 94 ASP A N 1
ATOM 685 C CA . ASP A 1 94 ? -16.357 12.429 8.931 1.00 94.81 94 ASP A CA 1
ATOM 686 C C . ASP A 1 94 ? -14.861 12.156 8.774 1.00 94.81 94 ASP A C 1
ATOM 688 O O . ASP A 1 94 ? -14.269 11.453 9.595 1.00 94.81 94 ASP A O 1
ATOM 692 N N . TRP A 1 95 ? -14.232 12.763 7.764 1.00 95.19 95 TRP A N 1
ATOM 693 C CA . TRP A 1 95 ? -12.802 12.624 7.508 1.00 95.19 95 TRP A CA 1
ATOM 694 C C . TRP A 1 95 ? -11.949 13.045 8.712 1.00 95.19 95 TRP A C 1
ATOM 696 O O . TRP A 1 95 ? -11.012 12.335 9.080 1.00 95.19 95 TRP A O 1
ATOM 706 N N . GLN A 1 96 ? -12.311 14.150 9.373 1.00 95.06 96 GLN A N 1
ATOM 707 C CA . GLN A 1 96 ? -11.639 14.625 10.587 1.00 95.06 96 GLN A CA 1
ATOM 708 C C . GLN A 1 96 ? -11.942 13.771 11.827 1.00 95.06 96 GLN A C 1
ATOM 710 O O . GLN A 1 96 ? -11.087 13.658 12.703 1.00 95.06 96 GLN A O 1
ATOM 715 N N . ALA A 1 97 ? -13.120 13.144 11.907 1.00 95.56 97 ALA A N 1
ATOM 716 C CA . ALA A 1 97 ? -13.523 12.325 13.054 1.00 95.56 97 ALA A CA 1
ATOM 717 C C . ALA A 1 97 ? -12.956 10.890 13.022 1.00 95.56 97 ALA A C 1
ATOM 719 O O . ALA A 1 97 ? -12.851 10.223 14.057 1.00 95.56 97 ALA A O 1
ATOM 720 N N . TRP A 1 98 ? -12.589 10.375 11.844 1.00 95.62 98 TRP A N 1
ATOM 721 C CA . TRP A 1 98 ? -12.096 9.002 11.692 1.00 95.62 98 TRP A CA 1
ATOM 722 C C . TRP A 1 98 ? -10.793 8.676 12.437 1.00 95.62 98 TRP A C 1
ATOM 724 O O . TRP A 1 98 ? -10.750 7.597 13.034 1.00 95.62 98 TRP A O 1
ATOM 734 N N . PRO A 1 99 ? -9.743 9.525 12.442 1.00 95.12 99 PRO A N 1
ATOM 735 C CA . PRO A 1 99 ? -8.505 9.240 13.165 1.00 95.12 99 PRO A CA 1
ATOM 736 C C . PRO A 1 99 ? -8.740 8.972 14.656 1.00 95.12 99 PRO A C 1
ATOM 738 O O . PRO A 1 99 ? -8.253 7.974 15.185 1.00 95.12 99 PRO A O 1
ATOM 741 N N . GLU A 1 100 ? -9.534 9.816 15.320 1.00 95.12 100 GLU A N 1
ATOM 742 C CA . GLU A 1 100 ? -9.843 9.687 16.747 1.00 95.12 100 GLU A CA 1
ATOM 743 C C . GLU A 1 100 ? -10.692 8.441 17.027 1.00 95.12 100 GLU A C 1
ATOM 745 O O . GLU A 1 100 ? -10.364 7.636 17.903 1.00 95.12 100 GLU A O 1
ATOM 750 N N . ALA A 1 101 ? -11.738 8.214 16.227 1.00 95.44 101 ALA A N 1
ATOM 751 C CA . ALA A 1 101 ? -12.587 7.036 16.365 1.00 95.44 101 ALA A CA 1
ATOM 752 C C . ALA A 1 101 ? -11.810 5.724 16.154 1.00 95.44 101 ALA A C 1
ATOM 754 O O . ALA A 1 101 ? -12.032 4.741 16.867 1.00 95.44 101 ALA A O 1
ATOM 755 N N . LEU A 1 102 ? -10.875 5.696 15.198 1.00 93.88 102 LEU A N 1
ATOM 756 C CA . LEU A 1 102 ? -9.982 4.557 14.992 1.00 93.88 102 LEU A CA 1
ATOM 757 C C . LEU A 1 102 ? -8.998 4.395 16.152 1.00 93.88 102 LEU A C 1
ATOM 759 O O . LEU A 1 102 ? -8.811 3.267 16.605 1.00 93.88 102 LEU A O 1
ATOM 763 N N . ALA A 1 103 ? -8.415 5.481 16.665 1.00 92.69 103 ALA A N 1
ATOM 764 C CA . ALA A 1 103 ? -7.497 5.436 17.801 1.00 92.69 103 ALA A CA 1
ATOM 765 C C . ALA A 1 103 ? -8.169 4.849 19.053 1.00 92.69 103 ALA A C 1
ATOM 767 O O . ALA A 1 103 ? -7.635 3.907 19.642 1.00 92.69 103 ALA A O 1
ATOM 768 N N . MET A 1 104 ? -9.377 5.310 19.398 1.00 93.25 104 MET A N 1
ATOM 769 C CA . MET A 1 104 ? -10.169 4.737 20.495 1.00 93.25 104 MET A CA 1
ATOM 770 C C . MET A 1 104 ? -10.433 3.243 20.284 1.00 93.25 104 MET A C 1
ATOM 772 O O . MET A 1 104 ? -10.338 2.439 21.211 1.00 93.25 104 MET A O 1
ATOM 776 N N . ARG A 1 105 ? -10.724 2.835 19.044 1.00 91.38 105 ARG A N 1
ATOM 777 C CA . ARG A 1 105 ? -10.995 1.431 18.727 1.00 91.38 105 ARG A CA 1
ATOM 778 C C . ARG A 1 105 ? -9.751 0.555 18.823 1.00 91.38 105 ARG A C 1
ATOM 780 O O . ARG A 1 105 ? -9.858 -0.578 19.280 1.00 91.38 105 ARG A O 1
ATOM 787 N N .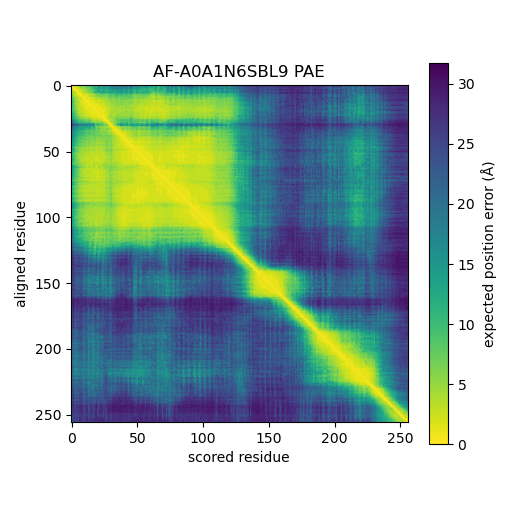 VAL A 1 106 ? -8.592 1.064 18.402 1.00 89.69 106 VAL A N 1
ATOM 788 C CA . VAL A 1 106 ? -7.297 0.383 18.549 1.00 89.69 106 VAL A CA 1
ATOM 789 C C . VAL A 1 106 ? -6.956 0.213 20.029 1.00 89.69 106 VAL A C 1
ATOM 791 O O . VAL A 1 106 ? -6.523 -0.864 20.426 1.00 89.69 106 VAL A O 1
ATOM 794 N N . GLN A 1 107 ? -7.217 1.228 20.858 1.00 90.94 107 GLN A N 1
ATOM 795 C CA . GLN A 1 107 ? -7.027 1.144 22.311 1.00 90.94 107 GLN A CA 1
ATOM 796 C C . GLN A 1 107 ? -7.979 0.142 22.978 1.00 90.94 107 GLN A C 1
ATOM 798 O O . GLN A 1 107 ? -7.603 -0.509 23.947 1.00 90.94 107 GLN A O 1
ATOM 803 N N . ALA A 1 108 ? -9.187 -0.031 22.438 1.00 91.00 108 ALA A N 1
ATOM 804 C CA . ALA A 1 108 ? -10.156 -1.014 22.918 1.00 91.00 108 ALA A CA 1
ATOM 805 C C . ALA A 1 108 ? -9.846 -2.464 22.487 1.00 91.00 108 ALA A C 1
ATOM 807 O O . ALA A 1 108 ? -10.582 -3.384 22.853 1.00 91.00 108 ALA A O 1
ATOM 808 N N . VAL A 1 109 ? -8.793 -2.705 21.692 1.00 87.19 109 VAL A N 1
ATOM 809 C CA . VAL A 1 109 ? -8.412 -4.066 21.289 1.00 87.19 109 VAL A CA 1
ATOM 810 C C . VAL A 1 109 ? -7.903 -4.837 22.516 1.00 87.19 109 VAL A C 1
ATOM 812 O O . VAL A 1 109 ? -6.977 -4.373 23.180 1.00 87.19 109 VAL A O 1
ATOM 815 N N . PRO A 1 110 ? -8.442 -6.039 22.811 1.00 89.31 110 PRO A N 1
ATOM 816 C CA . PRO A 1 110 ? -7.982 -6.845 23.937 1.00 89.31 110 PRO A CA 1
ATOM 817 C C . PRO A 1 110 ? -6.478 -7.126 23.861 1.00 89.31 110 PRO A C 1
ATOM 819 O O . PRO A 1 110 ? -5.966 -7.504 22.803 1.00 89.31 110 PRO A O 1
ATOM 822 N N . SER A 1 111 ? -5.782 -7.029 24.994 1.00 84.62 111 SER A N 1
ATOM 823 C CA . SER A 1 111 ? -4.339 -7.293 25.093 1.00 84.62 111 SER A CA 1
ATOM 824 C C . SER A 1 111 ? -3.951 -8.687 24.590 1.00 84.62 111 SER A C 1
ATOM 826 O O . SER A 1 111 ? -2.903 -8.846 23.972 1.00 84.62 111 SER A O 1
ATOM 828 N N . THR A 1 112 ? -4.827 -9.683 24.745 1.00 86.19 112 THR A N 1
ATOM 829 C CA . THR A 1 112 ? -4.637 -11.036 24.194 1.00 86.19 112 THR A CA 1
ATOM 830 C C . THR A 1 112 ? -4.511 -11.038 22.670 1.00 86.19 112 THR A C 1
ATOM 832 O O . THR A 1 112 ? -3.655 -11.729 22.121 1.00 86.19 112 THR A O 1
ATOM 835 N N . ARG A 1 113 ? -5.301 -10.218 21.962 1.00 83.12 113 ARG A N 1
ATOM 836 C CA . ARG A 1 113 ? -5.160 -10.051 20.508 1.00 83.12 113 ARG A CA 1
ATOM 837 C C . ARG A 1 113 ? -3.886 -9.302 20.149 1.00 83.12 113 ARG A C 1
ATOM 839 O O . ARG A 1 113 ? -3.261 -9.641 19.151 1.00 83.12 113 ARG A O 1
ATOM 846 N N . LEU A 1 114 ? -3.488 -8.317 20.953 1.00 82.62 114 LEU A N 1
ATOM 847 C CA . LEU A 1 114 ? -2.237 -7.591 20.735 1.00 82.62 114 LEU A CA 1
ATOM 848 C C . LEU A 1 114 ? -1.015 -8.509 20.865 1.00 82.62 114 LEU A C 1
ATOM 850 O O . LEU A 1 114 ? -0.097 -8.377 20.064 1.00 82.62 114 LEU A O 1
ATOM 854 N N . VAL A 1 115 ? -1.022 -9.470 21.795 1.00 84.38 115 VAL A N 1
ATOM 855 C CA . VAL A 1 115 ? 0.042 -10.486 21.918 1.00 84.38 115 VAL A CA 1
ATOM 856 C C . VAL A 1 115 ? 0.104 -11.377 20.673 1.00 84.38 115 VAL A C 1
ATOM 858 O O . VAL A 1 115 ? 1.192 -11.605 20.151 1.00 84.38 115 VAL A O 1
ATOM 861 N N . ASN A 1 116 ? -1.044 -11.805 20.136 1.00 81.50 116 ASN A N 1
ATOM 862 C CA . ASN A 1 116 ? -1.088 -12.571 18.883 1.00 81.50 116 ASN A CA 1
ATOM 863 C C . ASN A 1 116 ? -0.593 -11.756 17.676 1.00 81.50 116 ASN A C 1
ATOM 865 O O . ASN A 1 116 ? 0.072 -12.290 16.800 1.00 81.50 116 ASN A O 1
ATOM 869 N N . ILE A 1 117 ? -0.877 -10.454 17.627 1.00 78.19 117 ILE A N 1
ATOM 870 C CA . ILE A 1 117 ? -0.349 -9.572 16.574 1.00 78.19 117 ILE A CA 1
ATOM 871 C C . ILE A 1 117 ? 1.156 -9.333 16.774 1.00 78.19 117 ILE A C 1
ATOM 873 O O . ILE A 1 117 ? 1.913 -9.242 15.809 1.00 78.19 117 ILE A O 1
ATOM 877 N N . ALA A 1 118 ? 1.615 -9.233 18.022 1.00 78.31 118 ALA A N 1
ATOM 878 C CA . ALA A 1 118 ? 3.025 -9.056 18.344 1.00 78.31 118 ALA A CA 1
ATOM 879 C C . ALA A 1 118 ? 3.850 -10.302 17.996 1.00 78.31 118 ALA A C 1
ATOM 881 O O . ALA A 1 118 ? 4.962 -10.152 17.496 1.00 78.31 118 ALA A O 1
ATOM 882 N N . SER A 1 119 ? 3.306 -11.512 18.166 1.00 78.62 119 SER A N 1
ATOM 883 C CA . SER A 1 119 ? 3.994 -12.742 17.751 1.00 78.62 119 SER A CA 1
ATOM 884 C C . SER A 1 119 ? 4.189 -12.816 16.231 1.00 78.62 119 SER A C 1
ATOM 886 O O . SER A 1 119 ? 5.180 -13.379 15.762 1.00 78.62 119 SER A O 1
ATOM 888 N N . TRP A 1 120 ? 3.336 -12.151 15.444 1.00 68.38 120 TRP A N 1
ATOM 889 C CA . TRP A 1 120 ? 3.537 -12.014 13.999 1.00 68.38 120 TRP A CA 1
ATOM 890 C C . TRP A 1 120 ? 4.704 -11.093 13.636 1.00 68.38 120 TRP A C 1
ATOM 892 O O . TRP A 1 120 ? 5.305 -11.271 12.582 1.00 68.38 120 TRP A O 1
ATOM 902 N N . ARG A 1 121 ? 5.083 -10.147 14.508 1.00 67.69 121 ARG A N 1
ATOM 903 C CA . ARG A 1 121 ? 6.287 -9.319 14.300 1.00 67.69 121 ARG A CA 1
ATOM 904 C C . ARG A 1 121 ? 7.581 -10.108 14.466 1.00 67.69 121 ARG A C 1
ATOM 906 O O . ARG A 1 121 ? 8.592 -9.715 13.896 1.00 67.69 121 ARG A O 1
ATOM 913 N N . SER A 1 122 ? 7.558 -11.174 15.265 1.00 68.19 122 SER A N 1
ATOM 914 C CA . SER A 1 122 ? 8.723 -12.033 15.504 1.00 68.19 122 SER A CA 1
ATOM 915 C C . SER A 1 122 ? 8.879 -13.157 14.485 1.00 68.19 122 SER A C 1
ATOM 917 O O . SER A 1 122 ? 9.923 -13.805 14.467 1.00 68.19 122 SER A O 1
ATOM 919 N N . LEU A 1 123 ? 7.872 -13.400 13.638 1.00 63.41 123 LEU A N 1
ATOM 920 C CA . LEU A 1 123 ? 8.029 -14.353 12.548 1.00 63.41 123 LEU A CA 1
ATOM 921 C C . LEU A 1 123 ? 9.069 -13.802 11.566 1.00 63.41 123 LEU A C 1
ATOM 923 O O . LEU A 1 123 ? 8.971 -12.633 11.177 1.00 63.41 123 LEU A O 1
ATOM 927 N N . PRO A 1 124 ? 10.070 -14.608 11.166 1.00 60.75 124 PRO A N 1
ATOM 928 C CA . PRO A 1 124 ? 10.980 -14.203 10.114 1.00 60.75 124 PRO A CA 1
ATOM 929 C C . PRO A 1 124 ? 10.125 -13.893 8.892 1.00 60.75 124 PRO A C 1
ATOM 931 O O . PRO A 1 124 ? 9.429 -14.765 8.370 1.00 60.75 124 PRO A O 1
ATOM 934 N N . VAL A 1 125 ? 10.130 -12.624 8.481 1.00 59.38 125 VAL A N 1
ATOM 935 C CA . VAL A 1 125 ? 9.525 -12.210 7.221 1.00 59.38 125 VAL A CA 1
ATOM 936 C C . VAL A 1 125 ? 10.324 -12.943 6.161 1.00 59.38 125 VAL A C 1
ATOM 938 O O . VAL A 1 125 ? 11.443 -12.536 5.843 1.00 59.38 125 VAL A O 1
ATOM 941 N N . ALA A 1 126 ? 9.789 -14.071 5.687 1.00 55.97 126 ALA A N 1
ATOM 942 C CA . ALA A 1 126 ? 10.316 -14.724 4.508 1.00 55.97 126 ALA A CA 1
ATOM 943 C C . ALA A 1 126 ? 10.444 -13.631 3.440 1.00 55.97 126 ALA A C 1
ATOM 945 O O . ALA A 1 126 ? 9.535 -12.791 3.344 1.00 55.97 126 ALA A O 1
ATOM 946 N N . PRO A 1 127 ? 11.571 -13.572 2.704 1.00 54.09 127 PRO A N 1
ATOM 947 C CA . PRO A 1 127 ? 11.688 -12.629 1.605 1.00 54.09 127 PRO A CA 1
ATOM 948 C C . PRO A 1 127 ? 10.413 -12.772 0.778 1.00 54.09 127 PRO A C 1
ATOM 950 O O . PRO A 1 127 ? 9.985 -13.914 0.569 1.00 54.09 127 PRO A O 1
ATOM 953 N N . PRO A 1 128 ? 9.741 -11.661 0.423 1.00 49.66 128 PRO A N 1
ATOM 954 C CA . PRO A 1 128 ? 8.533 -11.751 -0.365 1.00 49.66 128 PRO A CA 1
ATOM 955 C C . PRO A 1 128 ? 8.902 -12.569 -1.596 1.00 49.66 128 PRO A C 1
ATOM 957 O O . PRO A 1 128 ? 9.658 -12.117 -2.452 1.00 49.66 128 PRO A O 1
ATOM 960 N N . LEU A 1 129 ? 8.412 -13.808 -1.656 1.00 42.91 129 LEU A N 1
ATOM 961 C CA . LEU A 1 129 ? 8.235 -14.463 -2.927 1.00 42.91 129 LEU A CA 1
ATOM 962 C C . LEU A 1 129 ? 7.223 -13.546 -3.577 1.00 42.91 129 LEU A C 1
ATOM 964 O O . LEU A 1 129 ? 6.045 -13.570 -3.210 1.00 42.91 129 LEU A O 1
ATOM 968 N N . TRP A 1 130 ? 7.710 -12.644 -4.424 1.00 42.62 130 TRP A N 1
ATOM 969 C CA . TRP A 1 130 ? 6.887 -11.950 -5.384 1.00 42.62 130 TRP A CA 1
ATOM 970 C C . TRP A 1 130 ? 6.264 -13.068 -6.202 1.00 42.62 130 TRP A C 1
ATOM 972 O O . TRP A 1 130 ? 6.802 -13.517 -7.207 1.00 42.62 130 TRP A O 1
ATOM 982 N N . GLN A 1 131 ? 5.152 -13.600 -5.695 1.00 43.00 131 GLN A N 1
ATOM 983 C CA . GLN A 1 131 ? 4.158 -14.206 -6.534 1.00 43.00 131 GLN A CA 1
ATOM 984 C C . GLN A 1 131 ? 3.885 -13.087 -7.510 1.00 43.00 131 GLN A C 1
ATOM 986 O O . GLN A 1 131 ? 3.361 -12.040 -7.107 1.00 43.00 131 GLN A O 1
ATOM 991 N N . GLU A 1 132 ? 4.381 -13.267 -8.739 1.00 38.62 132 GLU A N 1
ATOM 992 C CA . GLU A 1 132 ? 4.040 -12.389 -9.839 1.00 38.62 132 GLU A CA 1
ATOM 993 C C . GLU A 1 132 ? 2.571 -12.066 -9.668 1.00 38.62 132 GLU A C 1
ATOM 995 O O . GLU A 1 132 ? 1.807 -13.001 -9.380 1.00 38.62 132 GLU A O 1
ATOM 1000 N N . PRO A 1 133 ? 2.190 -10.777 -9.712 1.00 44.00 133 PRO A N 1
ATOM 1001 C CA . PRO A 1 133 ? 0.812 -10.397 -9.519 1.00 44.00 133 PRO A CA 1
ATOM 1002 C C . PRO A 1 133 ? 0.008 -11.326 -10.407 1.00 44.00 133 PRO A C 1
ATOM 1004 O O . PRO A 1 133 ? 0.087 -11.230 -11.631 1.00 44.00 133 PRO A O 1
ATOM 1007 N N . VAL A 1 134 ? -0.707 -12.272 -9.788 1.00 45.91 134 VAL A N 1
ATOM 1008 C CA . VAL A 1 134 ? -1.700 -13.061 -10.488 1.00 45.91 134 VAL A CA 1
ATOM 1009 C C . VAL A 1 134 ? -2.665 -11.971 -10.844 1.00 45.91 134 VAL A C 1
ATOM 1011 O O . VAL A 1 134 ? -3.380 -11.485 -9.966 1.00 45.91 134 VAL A O 1
ATOM 1014 N N . VAL A 1 135 ? -2.520 -11.448 -12.064 1.00 43.59 135 VAL A N 1
ATOM 1015 C CA . VAL A 1 135 ? -3.307 -10.350 -12.583 1.00 43.59 135 VAL A CA 1
ATOM 1016 C C . VAL A 1 135 ? -4.700 -10.855 -12.358 1.00 43.59 135 VAL A C 1
ATOM 1018 O O . VAL A 1 135 ? -5.112 -11.811 -13.013 1.00 43.59 135 VAL A O 1
ATOM 1021 N N . GLY A 1 136 ? -5.343 -10.330 -11.310 1.00 42.75 136 GLY A N 1
ATOM 1022 C CA . GLY A 1 136 ? -6.651 -10.786 -10.906 1.00 42.75 136 GLY A CA 1
ATOM 1023 C C . GLY A 1 136 ? -7.454 -10.545 -12.148 1.00 42.75 136 GLY A C 1
ATOM 1024 O O . GLY A 1 136 ? -7.605 -9.383 -12.531 1.00 42.75 136 GLY A O 1
ATOM 1025 N N . MET A 1 137 ? -7.788 -11.630 -12.851 1.00 45.53 137 MET A N 1
ATOM 1026 C CA . MET A 1 137 ? -8.460 -11.550 -14.125 1.00 45.53 137 MET A CA 1
ATOM 1027 C C . MET A 1 137 ? -9.758 -10.864 -13.757 1.00 45.53 137 MET A C 1
ATOM 1029 O O . MET A 1 137 ? -10.659 -11.478 -13.185 1.00 45.53 137 MET A O 1
ATOM 1033 N N . SER A 1 138 ? -9.789 -9.543 -13.975 1.00 48.91 138 SER A N 1
ATOM 1034 C CA . SER A 1 138 ? -10.997 -8.743 -13.973 1.00 48.91 138 SER A CA 1
ATOM 1035 C C . SER A 1 138 ? -11.995 -9.616 -14.694 1.00 48.91 138 SER A C 1
ATOM 1037 O O . SER A 1 138 ? -11.631 -10.165 -15.737 1.00 48.91 138 SER A O 1
ATOM 1039 N N . ALA A 1 139 ? -13.156 -9.854 -14.083 1.00 55.03 139 ALA A N 1
ATOM 1040 C CA . ALA A 1 139 ? -14.169 -10.740 -14.625 1.00 55.03 139 ALA A CA 1
ATOM 1041 C C . ALA A 1 139 ? -14.663 -10.129 -15.939 1.00 55.03 139 ALA A C 1
ATOM 1043 O O . ALA A 1 139 ? -15.704 -9.479 -16.002 1.00 55.03 139 ALA A O 1
ATOM 1044 N N . TRP A 1 140 ? -13.855 -10.283 -16.985 1.00 53.25 140 TRP A N 1
ATOM 1045 C CA . TRP A 1 140 ? -14.167 -9.918 -18.335 1.00 53.25 140 TRP A CA 1
ATOM 1046 C C . TRP A 1 140 ? -15.418 -10.720 -18.618 1.00 53.25 140 TRP A C 1
ATOM 1048 O O . TRP A 1 140 ? -15.422 -11.940 -18.394 1.00 53.25 140 TRP A O 1
ATOM 1058 N N . PRO A 1 141 ? -16.519 -10.044 -18.979 1.00 76.44 141 PRO A N 1
ATOM 1059 C CA . PRO A 1 141 ? -17.771 -10.731 -19.207 1.00 76.44 141 PRO A CA 1
ATOM 1060 C C . PRO A 1 141 ? -17.464 -11.884 -20.154 1.00 76.44 141 PRO A C 1
ATOM 1062 O O . PRO A 1 141 ? -16.808 -11.671 -21.166 1.00 76.44 141 PRO A O 1
ATOM 1065 N N . ARG A 1 142 ? -17.885 -13.111 -19.821 1.00 80.50 142 ARG A N 1
ATOM 1066 C CA . ARG A 1 142 ? -17.521 -14.337 -20.569 1.00 80.50 142 ARG A CA 1
ATOM 1067 C C . ARG A 1 142 ? -17.633 -14.180 -22.096 1.00 80.50 142 ARG A C 1
ATOM 1069 O O . ARG A 1 142 ? -16.910 -14.830 -22.838 1.00 80.50 142 ARG A O 1
ATOM 1076 N N . ARG A 1 143 ? -18.510 -13.278 -22.546 1.00 83.31 143 ARG A N 1
ATOM 1077 C CA . ARG A 1 143 ? -18.694 -12.845 -23.935 1.00 83.31 143 ARG A CA 1
ATOM 1078 C C . ARG A 1 143 ? -17.465 -12.182 -24.571 1.00 83.31 143 ARG A C 1
ATOM 1080 O O . ARG A 1 143 ? -17.168 -12.509 -25.709 1.00 83.31 143 ARG A O 1
ATOM 1087 N N . THR A 1 144 ? -16.754 -11.282 -23.889 1.00 84.75 144 THR A N 1
ATOM 1088 C CA . THR A 1 144 ? -15.549 -10.645 -24.454 1.00 84.75 144 THR A CA 1
ATOM 1089 C C . THR A 1 144 ? -14.410 -11.645 -24.565 1.00 84.75 144 THR A C 1
ATOM 1091 O O . THR A 1 144 ? -13.750 -11.687 -25.595 1.00 84.75 144 THR A O 1
ATOM 1094 N N . LEU A 1 145 ? -14.239 -12.514 -23.564 1.00 86.75 145 LEU A N 1
ATOM 1095 C CA . LEU A 1 145 ? -13.274 -13.611 -23.640 1.00 86.75 145 LEU A CA 1
ATOM 1096 C C . LEU A 1 145 ? -13.601 -14.553 -24.812 1.00 86.75 145 LEU A C 1
ATOM 1098 O O . LEU A 1 145 ? -12.722 -14.873 -25.604 1.00 86.75 145 LEU A O 1
ATOM 1102 N N . ALA A 1 146 ? -14.871 -14.941 -24.965 1.00 91.06 146 ALA A N 1
ATOM 1103 C CA . ALA A 1 146 ? -15.315 -15.773 -26.082 1.00 91.06 146 ALA A CA 1
ATOM 1104 C C . ALA A 1 146 ? -15.095 -15.091 -27.442 1.00 91.06 146 ALA A C 1
ATOM 1106 O O . ALA A 1 146 ? -14.679 -15.754 -28.385 1.00 91.06 146 ALA A O 1
ATOM 1107 N N . ALA A 1 147 ? -15.322 -13.778 -27.541 1.00 93.88 147 ALA A N 1
ATOM 1108 C CA . ALA A 1 147 ? -15.073 -13.015 -28.761 1.00 93.88 147 ALA A CA 1
ATOM 1109 C C . ALA A 1 147 ? -13.581 -12.983 -29.120 1.00 93.88 147 ALA A C 1
ATOM 1111 O O . ALA A 1 147 ? -13.235 -13.215 -30.273 1.00 93.88 147 ALA A O 1
ATOM 1112 N N . VAL A 1 148 ? -12.701 -12.761 -28.136 1.00 92.56 148 VAL A N 1
ATOM 1113 C CA . VAL A 1 148 ? -11.246 -12.800 -28.344 1.00 92.56 148 VAL A CA 1
ATOM 1114 C C . VAL A 1 148 ? -10.811 -14.195 -28.784 1.00 92.56 148 VAL A C 1
ATOM 1116 O O . VAL A 1 148 ? -10.132 -14.320 -29.792 1.00 92.56 148 VAL A O 1
ATOM 1119 N N . VAL A 1 149 ? -11.261 -15.252 -28.101 1.00 95.12 149 VAL A N 1
ATOM 1120 C CA . VAL A 1 149 ? -10.938 -16.641 -28.470 1.00 95.12 149 VAL A CA 1
ATOM 1121 C C . VAL A 1 149 ? -11.440 -16.981 -29.876 1.00 95.12 149 VAL A C 1
ATOM 1123 O O . VAL A 1 149 ? -10.702 -17.581 -30.654 1.00 95.12 149 VAL A O 1
ATOM 1126 N N . ALA A 1 150 ? -12.657 -16.566 -30.234 1.00 96.06 150 ALA A N 1
ATOM 1127 C CA . ALA A 1 150 ? -13.204 -16.773 -31.571 1.00 96.06 150 ALA A CA 1
ATOM 1128 C C . ALA A 1 150 ? -12.401 -16.015 -32.637 1.00 96.06 150 ALA A C 1
ATOM 1130 O O . ALA A 1 150 ? -12.066 -16.589 -33.669 1.00 96.06 150 ALA A O 1
ATOM 1131 N N . MET A 1 151 ? -12.043 -14.755 -32.379 1.00 95.94 151 MET A N 1
ATOM 1132 C CA . MET A 1 151 ? -11.256 -13.936 -33.302 1.00 95.94 151 MET A CA 1
ATOM 1133 C C . MET A 1 151 ? -9.847 -14.508 -33.500 1.00 95.94 151 MET A C 1
ATOM 1135 O O . MET A 1 151 ? -9.387 -14.605 -34.636 1.00 95.94 151 MET A O 1
ATOM 1139 N N . THR A 1 152 ? -9.198 -14.972 -32.427 1.00 95.12 152 THR A N 1
ATOM 1140 C C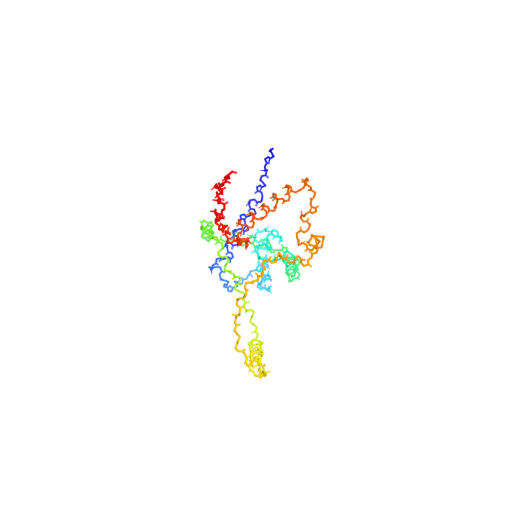A . THR A 1 152 ? -7.911 -15.677 -32.503 1.00 95.12 152 THR A CA 1
ATOM 1141 C C . THR A 1 152 ? -8.043 -16.988 -33.274 1.00 95.12 152 THR A C 1
ATOM 1143 O O . THR A 1 152 ? -7.205 -17.279 -34.119 1.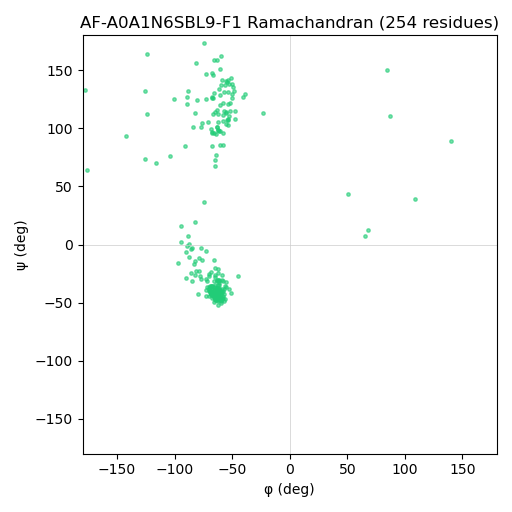00 95.12 152 THR A O 1
ATOM 1146 N N . GLY A 1 153 ? -9.111 -17.759 -33.047 1.00 95.94 153 GLY A N 1
ATOM 1147 C CA . GLY A 1 153 ? -9.381 -18.992 -33.791 1.00 95.94 153 GLY A CA 1
ATOM 1148 C C . GLY A 1 153 ? -9.584 -18.750 -35.289 1.00 95.94 153 GLY A C 1
ATOM 1149 O O . GLY A 1 153 ? -9.029 -19.482 -36.103 1.00 95.94 153 GLY A O 1
ATOM 1150 N N . VAL A 1 154 ? -10.311 -17.692 -35.661 1.00 95.00 154 VAL A N 1
ATOM 1151 C CA . VAL A 1 154 ? -10.499 -17.281 -37.063 1.00 95.00 154 VAL A CA 1
ATOM 1152 C C . VAL A 1 154 ? -9.181 -16.830 -37.686 1.00 95.00 154 VAL A C 1
ATOM 1154 O O . VAL A 1 154 ? -8.874 -17.254 -38.796 1.00 95.00 154 VAL A O 1
ATOM 1157 N N . ALA A 1 155 ? -8.384 -16.019 -36.983 1.00 91.75 155 ALA A N 1
ATOM 1158 C CA . ALA A 1 155 ? -7.069 -15.602 -37.464 1.00 91.75 155 ALA A CA 1
ATOM 1159 C C . ALA A 1 155 ? -6.153 -16.813 -37.706 1.00 91.75 155 ALA A C 1
ATOM 1161 O O . ALA A 1 155 ? -5.497 -16.890 -38.737 1.00 91.75 155 ALA A O 1
ATOM 1162 N N . LEU A 1 156 ? -6.169 -17.791 -36.797 1.00 91.62 156 LEU A N 1
ATOM 1163 C CA . LEU A 1 156 ? -5.360 -19.003 -36.897 1.00 91.62 156 LEU A CA 1
ATOM 1164 C C . LEU A 1 156 ? -5.841 -19.912 -38.039 1.00 91.62 156 LEU A C 1
ATOM 1166 O O . LEU A 1 156 ? -5.024 -20.412 -38.804 1.00 91.62 156 LEU A O 1
ATOM 1170 N N . ALA A 1 157 ? -7.156 -20.064 -38.218 1.00 91.75 157 ALA A N 1
ATOM 1171 C CA . ALA A 1 157 ? -7.731 -20.784 -39.354 1.00 91.75 157 ALA A CA 1
ATOM 1172 C C . ALA A 1 157 ? -7.422 -20.097 -40.695 1.00 91.75 157 ALA A C 1
ATOM 1174 O O . ALA A 1 157 ? -7.128 -20.778 -41.676 1.00 91.75 157 ALA A O 1
ATOM 1175 N N . ALA A 1 158 ? -7.425 -18.761 -40.738 1.00 88.75 158 ALA A N 1
ATOM 1176 C CA . ALA A 1 158 ? -7.049 -17.996 -41.923 1.00 88.75 158 ALA A CA 1
ATOM 1177 C C . ALA A 1 158 ? -5.587 -18.244 -42.327 1.00 88.75 158 ALA A C 1
ATOM 1179 O O . ALA A 1 158 ? -5.301 -18.329 -43.519 1.00 88.75 158 ALA A O 1
ATOM 1180 N N . THR A 1 159 ? -4.685 -18.452 -41.361 1.00 84.81 159 THR A N 1
ATOM 1181 C CA . THR A 1 159 ? -3.287 -18.823 -41.634 1.00 84.81 159 THR A CA 1
ATOM 1182 C C . THR A 1 159 ? -3.160 -20.178 -42.342 1.00 84.81 159 THR A C 1
ATOM 1184 O O . THR A 1 159 ? -2.244 -20.352 -43.138 1.00 84.81 159 THR A O 1
ATOM 1187 N N . TYR A 1 160 ? -4.075 -21.126 -42.097 1.00 80.69 160 TYR A N 1
ATOM 1188 C CA . TYR A 1 160 ? -4.066 -22.451 -42.742 1.00 80.69 160 TYR A CA 1
ATOM 1189 C C . TYR A 1 160 ? -4.866 -22.509 -44.046 1.00 80.69 160 TYR A C 1
ATOM 1191 O O . TYR A 1 160 ? -4.547 -23.311 -44.922 1.00 80.69 160 TYR A O 1
ATOM 1199 N N . TRP A 1 161 ? -5.909 -21.686 -44.184 1.00 77.31 161 TRP A N 1
ATOM 1200 C CA . TRP A 1 161 ? -6.701 -21.619 -45.414 1.00 77.31 161 TRP A CA 1
ATOM 1201 C C . TRP A 1 161 ? -6.079 -20.747 -46.496 1.00 77.31 161 TRP A C 1
ATOM 1203 O O . TRP A 1 161 ? -6.511 -20.835 -47.646 1.00 77.31 161 TRP A O 1
ATOM 1213 N N . TRP A 1 162 ? -5.080 -19.926 -46.160 1.00 67.56 162 TRP A N 1
ATOM 1214 C CA . TRP A 1 162 ? -4.311 -19.223 -47.171 1.00 67.56 162 TRP A CA 1
ATOM 1215 C C . TRP A 1 162 ? -3.511 -20.253 -47.974 1.00 67.56 162 TRP A C 1
ATOM 1217 O O . TRP A 1 162 ? -2.612 -20.890 -47.417 1.00 67.56 162 TRP A O 1
ATOM 1227 N N . PRO A 1 163 ? -3.813 -20.464 -49.267 1.00 64.94 163 PRO A N 1
ATOM 1228 C 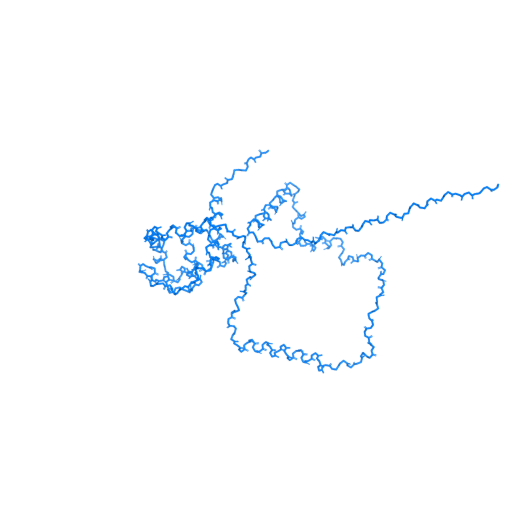CA . PRO A 1 163 ? -3.027 -21.378 -50.063 1.00 64.94 163 PRO A CA 1
ATOM 1229 C C . PRO A 1 163 ? -1.620 -20.791 -50.133 1.00 64.94 163 PRO A C 1
ATOM 1231 O O . PRO A 1 163 ? -1.414 -19.718 -50.705 1.00 64.94 163 PRO A O 1
ATOM 1234 N N . LEU A 1 164 ? -0.641 -21.499 -49.565 1.00 60.72 164 LEU A N 1
ATOM 1235 C CA . LEU A 1 164 ? 0.763 -21.366 -49.947 1.00 60.72 164 LEU A CA 1
ATOM 1236 C C . LEU A 1 164 ? 0.893 -21.837 -51.403 1.00 60.72 164 LEU A C 1
ATOM 1238 O O . LEU A 1 164 ? 1.449 -22.889 -51.708 1.00 60.72 164 LEU A O 1
ATOM 1242 N N . GLY A 1 165 ? 0.300 -21.079 -52.321 1.00 58.28 165 GLY A N 1
ATOM 1243 C CA . GLY A 1 165 ? 0.481 -21.242 -53.745 1.00 58.28 165 GLY A CA 1
ATOM 1244 C C . GLY A 1 165 ? 1.914 -20.864 -54.079 1.00 58.28 165 GLY A C 1
ATOM 1245 O O . GLY A 1 165 ? 2.211 -19.688 -54.260 1.00 58.28 165 GLY A O 1
ATOM 1246 N N . GLY A 1 166 ? 2.787 -21.869 -54.161 1.00 58.94 166 GLY A N 1
ATOM 1247 C CA . GLY A 1 166 ? 4.004 -21.780 -54.964 1.00 58.94 166 GLY A CA 1
ATOM 1248 C C . GLY A 1 166 ? 5.342 -21.667 -54.237 1.00 58.94 166 GLY A C 1
ATOM 1249 O O . GLY A 1 166 ? 6.218 -20.987 -54.751 1.00 58.94 166 GLY A O 1
ATOM 1250 N N . TYR A 1 167 ? 5.563 -22.371 -53.125 1.00 58.47 167 TYR A N 1
ATOM 1251 C CA . TYR A 1 167 ? 6.936 -22.703 -52.713 1.00 58.47 167 TYR A CA 1
ATOM 1252 C C . TYR A 1 167 ? 7.061 -24.210 -52.506 1.00 58.47 167 TYR A C 1
ATOM 1254 O O . TYR A 1 167 ? 7.113 -24.715 -51.392 1.00 58.47 167 TYR A O 1
ATOM 1262 N N . GLY A 1 168 ? 7.076 -24.936 -53.626 1.00 54.59 168 GLY A N 1
ATOM 1263 C CA . GLY A 1 168 ? 7.428 -26.356 -53.697 1.00 54.59 168 GLY A CA 1
ATOM 1264 C C . GLY A 1 168 ? 8.930 -26.603 -53.552 1.00 54.59 168 GLY A C 1
ATOM 1265 O O . GLY A 1 168 ? 9.461 -27.471 -54.235 1.00 54.59 168 GLY A O 1
ATOM 1266 N N . ASP A 1 169 ? 9.610 -25.831 -52.705 1.00 62.34 169 ASP A N 1
ATOM 1267 C CA . ASP A 1 169 ? 10.989 -26.106 -52.322 1.00 62.34 169 ASP A CA 1
ATOM 1268 C C . ASP A 1 169 ? 11.021 -26.209 -50.799 1.00 62.34 169 ASP A C 1
ATOM 1270 O O . ASP A 1 169 ? 10.720 -25.264 -50.067 1.00 62.34 169 ASP A O 1
ATOM 1274 N N . GLU A 1 170 ? 11.285 -27.422 -50.337 1.00 61.09 170 GLU A N 1
ATOM 1275 C CA . GLU A 1 170 ? 11.438 -27.783 -48.937 1.00 61.09 170 GLU A CA 1
ATOM 1276 C C . GLU A 1 170 ? 12.435 -26.798 -48.294 1.00 61.09 170 GLU A C 1
ATOM 1278 O O . GLU A 1 170 ? 13.530 -26.624 -48.842 1.00 61.09 170 GLU A O 1
ATOM 1283 N N . PRO A 1 171 ? 12.101 -26.102 -47.187 1.00 57.03 171 PRO A N 1
ATOM 1284 C CA . PRO A 1 171 ? 12.983 -25.100 -46.600 1.00 57.03 171 PRO A CA 1
ATOM 1285 C C . PRO A 1 171 ? 14.232 -25.777 -46.024 1.00 57.03 171 PRO A C 1
ATOM 1287 O O . PRO A 1 171 ? 14.323 -26.095 -44.840 1.00 57.03 171 PRO A O 1
ATOM 1290 N N . ARG A 1 172 ? 15.231 -26.010 -46.878 1.00 61.12 172 ARG A N 1
ATOM 1291 C CA . ARG A 1 172 ? 16.565 -26.443 -46.479 1.00 61.12 172 ARG A CA 1
ATOM 1292 C C . ARG A 1 172 ? 17.233 -25.266 -45.793 1.00 61.12 172 ARG A C 1
ATOM 1294 O O . ARG A 1 172 ? 17.671 -24.324 -46.452 1.00 61.12 172 ARG A O 1
ATOM 1301 N N . ILE A 1 173 ? 17.326 -25.337 -44.468 1.00 52.75 173 ILE A N 1
ATOM 1302 C CA . ILE A 1 173 ? 18.153 -24.435 -43.668 1.00 52.75 173 ILE A CA 1
ATOM 1303 C C . ILE A 1 173 ? 19.598 -24.628 -44.135 1.00 52.75 173 ILE A C 1
ATOM 1305 O O . ILE A 1 173 ? 20.271 -25.588 -43.766 1.00 52.75 173 ILE A O 1
ATOM 1309 N N . ARG A 1 174 ? 20.068 -23.741 -45.014 1.00 60.94 174 ARG A N 1
ATOM 1310 C CA . ARG A 1 174 ? 21.466 -23.712 -45.439 1.00 60.94 174 ARG A CA 1
ATOM 1311 C C . ARG A 1 174 ? 22.236 -22.917 -44.398 1.00 60.94 174 ARG A C 1
ATOM 1313 O O . ARG A 1 174 ? 22.199 -21.690 -44.401 1.00 60.94 174 ARG A O 1
ATOM 1320 N N . SER A 1 175 ? 22.938 -23.614 -43.512 1.00 61.84 175 SER A N 1
ATOM 1321 C CA . SER A 1 175 ? 23.957 -22.995 -42.670 1.00 61.84 175 SER A CA 1
ATOM 1322 C C . SER A 1 175 ? 25.122 -22.576 -43.566 1.00 61.84 175 SER A C 1
ATOM 1324 O O . SER A 1 175 ? 25.940 -23.398 -43.979 1.00 61.84 175 SER A O 1
ATOM 1326 N N . ARG A 1 176 ? 25.168 -21.296 -43.924 1.00 71.12 176 ARG A N 1
ATOM 1327 C CA . ARG A 1 176 ? 26.338 -20.675 -44.540 1.00 71.12 176 ARG A CA 1
ATOM 1328 C C . ARG A 1 176 ? 27.058 -19.923 -43.434 1.00 71.12 176 ARG A C 1
ATOM 1330 O O . ARG A 1 176 ? 26.427 -19.102 -42.774 1.00 71.12 176 ARG A O 1
ATOM 1337 N N . ALA A 1 177 ? 28.345 -20.199 -43.239 1.00 68.88 177 ALA A N 1
ATOM 1338 C CA . ALA A 1 177 ? 29.182 -19.345 -42.409 1.00 68.88 177 ALA A CA 1
ATOM 1339 C C . ALA A 1 177 ? 29.077 -17.920 -42.968 1.00 68.88 177 ALA A C 1
ATOM 1341 O O . ALA A 1 177 ? 29.427 -17.677 -44.129 1.00 68.88 177 ALA A O 1
ATOM 1342 N N . LEU A 1 178 ? 28.486 -17.011 -42.189 1.00 60.97 178 LEU A N 1
ATOM 1343 C CA . LEU A 1 178 ? 28.567 -15.593 -42.499 1.00 60.97 178 LEU A CA 1
ATOM 1344 C C . LEU A 1 178 ? 30.051 -15.238 -42.458 1.00 60.97 178 LEU A C 1
ATOM 1346 O O . LEU A 1 178 ? 30.755 -15.654 -41.540 1.00 60.97 1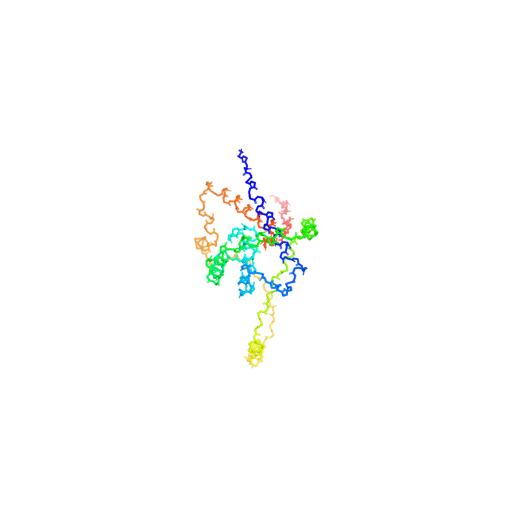78 LEU A O 1
ATOM 1350 N N . ALA A 1 179 ? 30.526 -14.511 -43.468 1.00 74.88 179 ALA A N 1
ATOM 1351 C CA . ALA A 1 179 ? 31.831 -13.884 -43.356 1.00 74.88 179 ALA A CA 1
ATOM 1352 C C . ALA A 1 179 ? 31.824 -13.023 -42.085 1.00 74.88 179 ALA A C 1
ATOM 1354 O O . ALA A 1 179 ? 30.800 -12.401 -41.788 1.00 74.88 179 ALA A O 1
ATOM 1355 N N . GLU A 1 180 ? 32.932 -13.008 -41.347 1.00 67.50 180 GLU A N 1
ATOM 1356 C CA . GLU A 1 180 ? 33.151 -12.081 -40.236 1.00 67.50 180 GLU A CA 1
ATOM 1357 C C . GLU A 1 180 ? 33.219 -10.647 -40.787 1.00 67.50 180 GLU A C 1
ATOM 1359 O O . GLU A 1 180 ? 34.276 -10.040 -40.920 1.00 67.50 180 GLU A O 1
ATOM 1364 N N . GLU A 1 181 ? 32.074 -10.101 -41.188 1.00 72.06 181 GLU A N 1
ATOM 1365 C CA . GLU A 1 181 ? 31.906 -8.667 -41.341 1.00 72.06 181 GLU A CA 1
ATOM 1366 C C . GLU A 1 181 ? 31.654 -8.101 -39.947 1.00 72.06 181 GLU A C 1
ATOM 1368 O O . GLU A 1 181 ? 30.724 -8.517 -39.248 1.00 72.06 181 GLU A O 1
ATOM 1373 N N . ALA A 1 182 ? 32.482 -7.132 -39.554 1.00 71.56 182 ALA A N 1
ATOM 1374 C CA . ALA A 1 182 ? 32.245 -6.350 -38.353 1.00 71.56 182 ALA A CA 1
ATOM 1375 C C . ALA A 1 182 ? 30.795 -5.827 -38.370 1.00 71.56 182 ALA A C 1
ATOM 1377 O O . ALA A 1 182 ? 30.312 -5.412 -39.434 1.00 71.56 182 ALA A O 1
ATOM 1378 N N . PRO A 1 183 ? 30.079 -5.861 -37.230 1.00 67.56 183 PRO A N 1
ATOM 1379 C CA . PRO A 1 183 ? 28.696 -5.418 -37.166 1.00 67.56 183 PRO A CA 1
ATOM 1380 C C . PRO A 1 183 ? 28.601 -4.015 -37.758 1.00 67.56 183 PRO A C 1
ATOM 1382 O O . PRO A 1 183 ? 29.191 -3.070 -37.237 1.00 67.56 183 PRO A O 1
ATOM 1385 N N . ARG A 1 184 ? 27.887 -3.879 -38.883 1.00 59.66 184 ARG A N 1
ATOM 1386 C CA . ARG A 1 184 ? 27.664 -2.568 -39.495 1.00 59.66 184 ARG A CA 1
ATOM 1387 C C . ARG A 1 184 ? 26.879 -1.736 -38.495 1.00 59.66 184 ARG A C 1
ATOM 1389 O O . ARG A 1 184 ? 25.681 -1.967 -38.308 1.00 59.66 184 ARG A O 1
ATOM 1396 N N . ALA A 1 185 ? 27.560 -0.792 -37.850 1.00 67.25 185 ALA A N 1
ATOM 1397 C CA . ALA A 1 185 ? 26.935 0.215 -37.017 1.00 67.25 185 ALA A CA 1
ATOM 1398 C C . ALA A 1 185 ? 25.877 0.915 -37.880 1.00 67.25 185 ALA A C 1
ATOM 1400 O O . ALA A 1 185 ? 26.188 1.626 -38.833 1.00 67.25 185 ALA A O 1
ATOM 1401 N N . ARG A 1 186 ? 24.597 0.628 -37.611 1.00 69.88 186 ARG A N 1
ATOM 1402 C CA . ARG A 1 186 ? 23.468 1.204 -38.364 1.00 69.88 186 ARG A CA 1
ATOM 1403 C C . ARG A 1 186 ? 23.357 2.717 -38.166 1.00 69.88 186 ARG A C 1
ATOM 1405 O O . ARG A 1 186 ? 22.639 3.382 -38.905 1.00 69.88 186 ARG A O 1
ATOM 1412 N N . PHE A 1 187 ? 24.067 3.233 -37.173 1.00 71.62 187 PHE A N 1
ATOM 1413 C CA . PHE A 1 187 ? 24.129 4.624 -36.786 1.00 71.62 187 PHE A CA 1
ATOM 1414 C C . PHE A 1 187 ? 25.603 5.025 -36.776 1.00 71.62 187 PHE A C 1
ATOM 1416 O O . PHE A 1 187 ? 26.423 4.285 -36.238 1.00 71.62 187 PHE A O 1
ATOM 1423 N N . GLY A 1 188 ? 25.939 6.160 -37.391 1.00 81.50 188 GLY A N 1
ATOM 1424 C CA . GLY A 1 188 ? 27.275 6.740 -37.240 1.00 81.50 188 GLY A CA 1
ATOM 1425 C C . GLY A 1 188 ? 27.530 7.130 -35.783 1.00 81.50 188 GLY A C 1
ATOM 1426 O O . GLY A 1 188 ? 26.573 7.324 -35.033 1.00 81.50 188 GLY A O 1
ATOM 1427 N N . ASP A 1 189 ? 28.797 7.263 -35.395 1.00 78.06 189 ASP A N 1
ATOM 1428 C CA . ASP A 1 189 ? 29.219 7.435 -33.995 1.00 78.06 189 ASP A CA 1
ATOM 1429 C C . ASP A 1 189 ? 28.474 8.564 -33.264 1.00 78.06 189 ASP A C 1
ATOM 1431 O O . ASP A 1 189 ? 27.996 8.381 -32.145 1.00 78.06 189 ASP A O 1
ATOM 1435 N N . GLU A 1 190 ? 28.262 9.706 -33.922 1.00 79.00 190 GLU A N 1
ATOM 1436 C CA . GLU A 1 190 ? 27.502 10.817 -33.334 1.00 79.00 190 GLU A CA 1
ATOM 1437 C C . GLU A 1 190 ? 26.026 10.473 -33.094 1.00 79.00 190 GLU A C 1
ATOM 1439 O O . GLU A 1 190 ? 25.449 10.847 -32.071 1.00 79.00 190 GLU A O 1
ATOM 1444 N N . LEU A 1 191 ? 25.402 9.735 -34.017 1.00 81.19 191 LEU A N 1
ATOM 1445 C CA . LEU A 1 191 ? 23.996 9.353 -33.913 1.00 81.19 191 LEU A CA 1
ATOM 1446 C C . LEU A 1 191 ? 23.803 8.198 -32.922 1.00 81.19 191 LEU A C 1
ATOM 1448 O O . LEU A 1 191 ? 22.770 8.128 -32.259 1.00 81.19 191 LEU A O 1
ATOM 1452 N N . ALA A 1 192 ? 24.810 7.333 -32.781 1.00 79.06 192 ALA A N 1
ATOM 1453 C CA . ALA A 1 192 ? 24.855 6.287 -31.768 1.00 79.06 192 ALA A CA 1
ATOM 1454 C C . ALA A 1 192 ? 24.915 6.887 -30.355 1.00 79.06 192 ALA A C 1
ATOM 1456 O O . ALA A 1 192 ? 24.142 6.481 -29.489 1.00 79.06 192 ALA A O 1
ATOM 1457 N N . ILE A 1 193 ? 25.752 7.909 -30.140 1.00 79.19 193 ILE A N 1
ATOM 1458 C CA . ILE A 1 193 ? 25.815 8.642 -28.866 1.00 79.19 193 ILE A CA 1
ATOM 1459 C C . ILE A 1 193 ? 24.517 9.430 -28.631 1.00 79.19 193 ILE A C 1
ATOM 1461 O O . ILE A 1 193 ? 24.009 9.481 -27.511 1.00 79.19 193 ILE A O 1
ATOM 1465 N N . ALA A 1 194 ? 23.935 10.021 -29.680 1.00 82.38 194 ALA A N 1
ATOM 1466 C CA . ALA A 1 194 ? 22.701 10.792 -29.560 1.00 82.38 194 ALA A CA 1
ATOM 1467 C C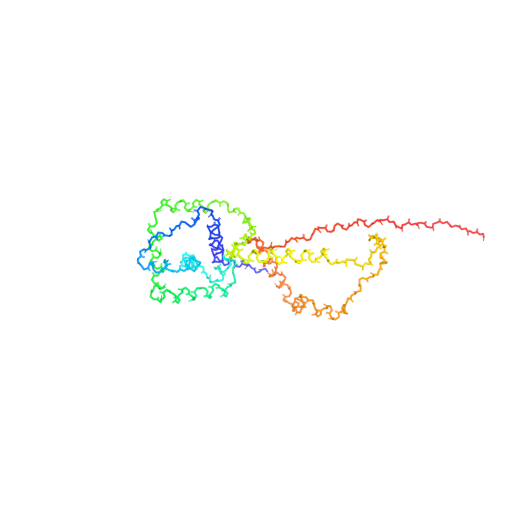 . ALA A 1 194 ? 21.457 9.952 -29.252 1.00 82.38 194 ALA A C 1
ATOM 1469 O O . ALA A 1 194 ? 20.590 10.415 -28.514 1.00 82.38 194 ALA A O 1
ATOM 1470 N N . ALA A 1 195 ? 21.374 8.737 -29.792 1.00 80.31 195 ALA A N 1
ATOM 1471 C CA . ALA A 1 195 ? 20.249 7.832 -29.583 1.00 80.31 195 ALA A CA 1
ATOM 1472 C C . ALA A 1 195 ? 20.417 6.921 -28.355 1.00 80.31 195 ALA A C 1
ATOM 1474 O O . ALA A 1 195 ? 19.524 6.117 -28.077 1.00 80.31 195 ALA A O 1
ATOM 1475 N N . HIS A 1 196 ? 21.536 7.016 -27.628 1.00 79.38 196 HIS A N 1
ATOM 1476 C CA . HIS A 1 196 ? 21.767 6.169 -26.466 1.00 79.38 196 HIS A CA 1
ATOM 1477 C C . HIS A 1 196 ? 20.764 6.523 -25.349 1.00 79.38 196 HIS A C 1
ATOM 1479 O O . HIS A 1 196 ? 20.695 7.689 -24.948 1.00 79.38 196 HIS A O 1
ATOM 1485 N N . PRO A 1 197 ? 19.998 5.554 -24.810 1.00 77.19 197 PRO A N 1
ATOM 1486 C CA . PRO A 1 197 ? 18.996 5.817 -23.768 1.00 77.19 197 PRO A CA 1
ATOM 1487 C C . PRO A 1 197 ? 19.608 6.443 -22.505 1.00 77.19 197 PRO A C 1
ATOM 1489 O O . PRO A 1 197 ? 18.949 7.219 -21.819 1.00 77.19 197 PRO A O 1
ATOM 1492 N N . ASP A 1 198 ? 20.893 6.175 -22.267 1.00 77.44 198 ASP A N 1
ATOM 1493 C CA . ASP A 1 198 ? 21.658 6.695 -21.130 1.00 77.44 198 ASP A CA 1
ATOM 1494 C C . ASP A 1 198 ? 22.448 7.979 -21.437 1.00 77.44 198 ASP A C 1
ATOM 1496 O O . ASP A 1 198 ? 23.348 8.342 -20.683 1.00 77.44 198 ASP A O 1
ATOM 1500 N N . ARG A 1 199 ? 22.159 8.694 -22.535 1.00 82.62 199 ARG A N 1
ATOM 1501 C CA . ARG A 1 199 ? 22.881 9.929 -22.898 1.00 82.62 199 ARG A CA 1
ATOM 1502 C C . ARG A 1 199 ? 22.915 10.952 -21.757 1.00 82.62 199 ARG A C 1
ATOM 1504 O O . ARG A 1 199 ? 23.936 11.593 -21.530 1.00 82.62 199 ARG A O 1
ATOM 1511 N N . THR A 1 200 ? 21.827 11.067 -21.004 1.00 77.00 200 THR A N 1
ATOM 1512 C CA . THR A 1 200 ? 21.741 11.953 -19.836 1.00 77.00 200 THR A CA 1
ATOM 1513 C C . THR A 1 200 ? 22.724 11.582 -18.723 1.00 77.00 200 THR A C 1
ATOM 1515 O O . THR A 1 200 ? 23.106 12.462 -17.959 1.00 77.00 200 THR A O 1
ATOM 1518 N N . LEU A 1 201 ? 23.171 10.322 -18.639 1.00 73.44 201 LEU A N 1
ATOM 1519 C CA . LEU A 1 201 ? 24.214 9.884 -17.705 1.00 73.44 201 LEU A CA 1
ATOM 1520 C C . LEU A 1 201 ? 25.623 10.265 -18.182 1.00 73.44 201 LEU A C 1
ATOM 1522 O O . LEU A 1 201 ? 26.507 10.468 -17.354 1.00 73.44 201 LEU A O 1
ATOM 1526 N N . LEU A 1 202 ? 25.826 10.395 -19.497 1.00 78.06 202 LEU A N 1
ATOM 1527 C CA . LEU A 1 202 ? 27.102 10.807 -20.097 1.00 78.06 202 LEU A CA 1
ATOM 1528 C C . LEU A 1 202 ? 27.330 12.324 -20.029 1.00 78.06 202 LEU A C 1
ATOM 1530 O O . LEU A 1 202 ? 28.469 12.775 -20.078 1.00 78.06 202 LEU A O 1
ATOM 1534 N N . GLU A 1 203 ? 26.261 13.111 -19.901 1.00 85.25 203 GLU A N 1
ATOM 1535 C CA . GLU A 1 203 ? 26.319 14.575 -19.775 1.00 85.25 203 GLU A CA 1
ATOM 1536 C C . GLU A 1 203 ? 26.492 15.050 -18.317 1.00 85.25 203 GLU A C 1
ATOM 1538 O O . GLU A 1 203 ? 26.559 16.253 -18.060 1.00 85.25 203 GLU A O 1
ATOM 1543 N N . ILE A 1 204 ? 26.580 14.126 -17.349 1.00 83.25 204 ILE A N 1
ATOM 1544 C CA . ILE A 1 204 ? 26.803 14.462 -15.938 1.00 83.25 204 ILE A CA 1
ATOM 1545 C C . ILE A 1 204 ? 28.219 15.042 -15.777 1.00 83.25 204 ILE A C 1
ATOM 1547 O O . ILE A 1 204 ? 29.189 14.375 -16.147 1.00 83.25 204 ILE A O 1
ATOM 1551 N N . PRO A 1 205 ? 28.377 16.245 -15.189 1.00 89.56 205 PRO A N 1
ATOM 1552 C CA . PRO A 1 205 ? 29.689 16.810 -14.894 1.00 89.56 205 PRO A CA 1
ATOM 1553 C C . PRO A 1 205 ? 30.551 15.839 -14.084 1.00 89.56 205 PRO A C 1
ATOM 1555 O O . PRO A 1 205 ? 30.067 15.182 -13.165 1.00 89.56 205 PRO A O 1
ATOM 1558 N N . GLU A 1 206 ? 31.852 15.774 -14.367 1.00 85.25 206 GLU A N 1
ATOM 1559 C CA . GLU A 1 206 ? 32.755 14.804 -13.728 1.00 85.25 206 GLU A CA 1
ATOM 1560 C C . GLU A 1 206 ? 32.778 14.923 -12.190 1.00 85.25 206 GLU A C 1
ATOM 1562 O O . GLU A 1 206 ? 32.866 13.918 -11.482 1.00 85.25 206 GLU A O 1
ATOM 1567 N N . ALA A 1 207 ? 32.587 16.140 -11.668 1.00 82.75 207 ALA A N 1
ATOM 1568 C CA . ALA A 1 207 ? 32.439 16.408 -10.236 1.00 82.75 207 ALA A CA 1
ATOM 1569 C C . ALA A 1 207 ? 31.218 15.706 -9.604 1.00 82.75 207 ALA A C 1
ATOM 1571 O O . ALA A 1 207 ? 31.273 15.299 -8.443 1.00 82.75 207 ALA A O 1
ATOM 1572 N N . ASP A 1 208 ? 30.148 15.515 -10.378 1.00 77.88 208 ASP A N 1
ATOM 1573 C CA . ASP A 1 208 ? 28.892 14.897 -9.946 1.00 77.88 208 ASP A CA 1
ATOM 1574 C C . ASP A 1 208 ? 28.821 13.405 -10.309 1.00 77.88 208 ASP A C 1
ATOM 1576 O O . ASP A 1 208 ? 28.031 12.659 -9.728 1.00 77.88 208 ASP A O 1
ATOM 1580 N N . ALA A 1 209 ? 29.679 12.924 -11.215 1.00 77.75 209 ALA A N 1
ATOM 1581 C CA . ALA A 1 209 ? 29.687 11.538 -11.685 1.00 77.75 209 ALA A CA 1
ATOM 1582 C C . ALA A 1 209 ? 29.985 10.515 -10.571 1.00 77.75 209 ALA A C 1
ATOM 1584 O O . ALA A 1 209 ? 29.513 9.377 -10.626 1.00 77.75 209 ALA A O 1
ATOM 1585 N N . ALA A 1 210 ? 30.764 10.895 -9.553 1.00 77.38 210 ALA A N 1
ATOM 1586 C CA . ALA A 1 210 ? 30.986 10.059 -8.371 1.00 77.38 210 ALA A CA 1
ATOM 1587 C C . ALA A 1 210 ? 29.715 9.957 -7.509 1.00 77.38 210 ALA A C 1
ATOM 1589 O O . ALA A 1 210 ? 29.309 8.863 -7.126 1.00 77.38 210 ALA A O 1
ATOM 1590 N N . ILE A 1 211 ? 29.034 11.087 -7.288 1.00 76.00 211 ILE A N 1
ATOM 1591 C CA . ILE A 1 211 ? 27.788 11.152 -6.513 1.00 76.00 211 ILE A CA 1
ATOM 1592 C C . ILE A 1 211 ? 26.677 10.382 -7.232 1.00 76.00 211 ILE A C 1
ATOM 1594 O O . ILE A 1 211 ? 25.933 9.640 -6.593 1.00 76.00 211 ILE A O 1
ATOM 1598 N N . ALA A 1 212 ? 26.572 10.513 -8.554 1.00 73.56 212 ALA A N 1
ATOM 1599 C CA . ALA A 1 212 ? 25.598 9.791 -9.363 1.00 73.56 212 ALA A CA 1
ATOM 1600 C C . ALA A 1 212 ? 25.814 8.271 -9.297 1.00 73.56 212 ALA A C 1
ATOM 1602 O O . ALA A 1 212 ? 24.848 7.539 -9.085 1.00 73.56 212 ALA A O 1
ATOM 1603 N N . ARG A 1 213 ? 27.067 7.795 -9.393 1.00 76.75 213 ARG A N 1
ATOM 1604 C CA . ARG A 1 213 ? 27.412 6.370 -9.234 1.00 76.75 213 ARG A CA 1
ATOM 1605 C C . ARG A 1 213 ? 27.065 5.844 -7.847 1.00 76.75 213 ARG A C 1
ATOM 1607 O O . ARG A 1 213 ? 26.406 4.812 -7.748 1.00 76.75 213 ARG A O 1
ATOM 1614 N N . ASP A 1 214 ? 27.433 6.574 -6.799 1.00 78.88 214 ASP A N 1
ATOM 1615 C CA . ASP A 1 214 ? 27.105 6.192 -5.426 1.00 78.88 214 ASP A CA 1
ATOM 1616 C C . ASP A 1 214 ? 25.585 6.166 -5.218 1.00 78.88 214 ASP A C 1
ATOM 1618 O O . ASP A 1 214 ? 25.046 5.219 -4.653 1.00 78.88 214 ASP A O 1
ATOM 1622 N N . THR A 1 215 ? 24.861 7.164 -5.727 1.00 76.50 215 THR A N 1
ATOM 1623 C CA . THR A 1 215 ? 23.398 7.248 -5.595 1.00 76.50 215 THR A CA 1
ATOM 1624 C C . THR A 1 215 ? 22.695 6.144 -6.380 1.00 76.50 215 THR A C 1
ATOM 1626 O O . THR A 1 215 ? 21.750 5.552 -5.864 1.00 76.50 215 THR A O 1
ATOM 1629 N N . ALA A 1 216 ? 23.160 5.822 -7.590 1.00 77.00 216 ALA A N 1
ATOM 1630 C CA . ALA A 1 216 ? 22.653 4.705 -8.383 1.00 77.00 216 ALA A CA 1
ATOM 1631 C C . ALA A 1 216 ? 22.916 3.366 -7.683 1.00 77.00 216 ALA A C 1
ATOM 1633 O O . ALA A 1 216 ? 22.008 2.541 -7.582 1.00 77.00 216 ALA A O 1
ATOM 1634 N N . PHE A 1 217 ? 24.111 3.187 -7.115 1.00 78.19 217 PHE A N 1
ATOM 1635 C CA . PHE A 1 217 ? 24.442 2.025 -6.296 1.00 78.19 217 PHE A CA 1
ATOM 1636 C C . PHE A 1 217 ? 23.533 1.925 -5.067 1.00 78.19 217 PHE A C 1
ATOM 1638 O O . PHE A 1 217 ? 22.976 0.864 -4.813 1.00 78.19 217 PHE A O 1
ATOM 1645 N N . TYR A 1 218 ? 23.307 3.017 -4.329 1.00 75.00 218 TYR A N 1
ATOM 1646 C CA . TYR A 1 218 ? 22.402 3.010 -3.177 1.00 75.00 218 TYR A CA 1
ATOM 1647 C C . TYR A 1 218 ? 20.941 2.803 -3.576 1.00 75.00 218 TYR A C 1
ATOM 1649 O O . TYR A 1 218 ? 20.215 2.142 -2.842 1.00 75.00 218 TYR A O 1
ATOM 1657 N N . ALA A 1 219 ? 20.496 3.333 -4.714 1.00 73.94 219 ALA A N 1
ATOM 1658 C CA . ALA A 1 219 ? 19.150 3.106 -5.227 1.00 73.94 219 ALA A CA 1
ATOM 1659 C C . ALA A 1 219 ? 18.948 1.633 -5.605 1.00 73.94 219 ALA A C 1
ATOM 1661 O O . ALA A 1 219 ? 17.954 1.033 -5.198 1.00 73.94 219 ALA A O 1
ATOM 1662 N N . TRP A 1 220 ? 19.917 1.039 -6.306 1.00 83.69 220 TRP A N 1
ATOM 1663 C CA . TRP A 1 220 ? 19.937 -0.388 -6.614 1.00 83.69 220 TRP A CA 1
ATOM 1664 C C . TRP A 1 220 ? 20.001 -1.237 -5.339 1.00 83.69 220 TRP A C 1
ATOM 1666 O O . TRP A 1 220 ? 19.151 -2.097 -5.145 1.00 83.69 220 TRP A O 1
ATOM 1676 N N . TYR A 1 221 ? 20.905 -0.929 -4.408 1.00 72.94 221 TYR A N 1
ATOM 1677 C CA . TYR A 1 221 ? 21.044 -1.639 -3.136 1.00 72.94 221 TYR A CA 1
ATOM 1678 C C . TYR A 1 221 ? 19.779 -1.540 -2.273 1.00 72.94 221 TYR A C 1
ATOM 1680 O O . TYR A 1 221 ? 19.373 -2.504 -1.627 1.00 72.94 221 TYR A O 1
ATOM 1688 N N . GLN A 1 222 ? 19.109 -0.385 -2.259 1.00 70.75 222 GLN A N 1
ATOM 1689 C CA . GLN A 1 222 ? 17.820 -0.238 -1.584 1.00 70.75 222 GLN A CA 1
ATOM 1690 C C . GLN A 1 222 ? 16.727 -1.036 -2.293 1.00 70.75 222 GLN A C 1
ATOM 1692 O O . GLN A 1 222 ? 15.940 -1.691 -1.616 1.00 70.75 222 GLN A O 1
ATOM 1697 N N . ALA A 1 223 ? 16.688 -1.035 -3.627 1.00 69.56 223 ALA A N 1
ATOM 1698 C CA . ALA A 1 223 ? 15.758 -1.863 -4.388 1.00 69.56 223 ALA A CA 1
ATOM 1699 C C . ALA A 1 223 ? 15.995 -3.360 -4.132 1.00 69.56 223 ALA A C 1
ATOM 1701 O O . ALA A 1 223 ? 15.042 -4.102 -3.920 1.00 69.56 223 ALA A O 1
ATOM 1702 N N . GLU A 1 224 ? 17.247 -3.802 -4.046 1.00 71.81 224 GLU A N 1
ATOM 1703 C CA . GLU A 1 224 ? 17.606 -5.183 -3.726 1.00 71.81 224 GLU A CA 1
ATOM 1704 C C . GLU A 1 224 ? 17.215 -5.551 -2.287 1.00 71.81 224 GLU A C 1
ATOM 1706 O O . GLU A 1 224 ? 16.574 -6.575 -2.055 1.00 71.81 224 GLU A O 1
ATOM 1711 N N . ARG A 1 225 ? 17.458 -4.663 -1.313 1.00 68.44 225 ARG A N 1
ATOM 1712 C CA . ARG A 1 225 ? 16.986 -4.840 0.074 1.00 68.44 225 ARG A CA 1
ATOM 1713 C C . ARG A 1 225 ? 15.465 -4.863 0.207 1.00 68.44 225 ARG A C 1
ATOM 1715 O O . ARG A 1 225 ? 14.947 -5.489 1.134 1.00 68.44 225 ARG A O 1
ATOM 1722 N N . LEU A 1 226 ? 14.761 -4.148 -0.664 1.00 67.56 226 LEU A N 1
ATOM 1723 C CA . LEU A 1 226 ? 13.301 -4.145 -0.754 1.00 67.56 226 LEU A CA 1
ATOM 1724 C C . LEU A 1 226 ? 12.771 -5.289 -1.635 1.00 67.56 226 LEU A C 1
ATOM 1726 O O . LEU A 1 226 ? 11.559 -5.473 -1.719 1.00 67.56 226 LEU A O 1
ATOM 1730 N N . GLY A 1 227 ? 13.661 -6.067 -2.262 1.00 60.12 227 GLY A N 1
ATOM 1731 C CA . GLY A 1 227 ? 13.330 -7.153 -3.178 1.00 60.12 227 GLY A CA 1
ATOM 1732 C C . GLY A 1 227 ? 12.699 -6.693 -4.494 1.00 60.12 227 GLY A C 1
ATOM 1733 O O . GLY A 1 227 ? 12.146 -7.521 -5.200 1.00 60.12 227 GLY A O 1
ATOM 1734 N N . THR A 1 228 ? 12.727 -5.401 -4.822 1.00 62.50 228 THR A N 1
ATOM 1735 C CA . THR A 1 228 ? 12.117 -4.832 -6.035 1.00 62.50 228 THR A CA 1
ATOM 1736 C C . THR A 1 228 ? 13.063 -4.795 -7.235 1.00 62.50 228 THR A C 1
ATOM 1738 O O . THR A 1 228 ? 12.638 -4.423 -8.327 1.00 62.50 228 THR A O 1
ATOM 1741 N N . ALA A 1 229 ? 14.340 -5.143 -7.058 1.00 67.94 229 ALA A N 1
ATOM 1742 C CA . ALA A 1 229 ? 15.303 -5.208 -8.150 1.00 67.94 229 ALA A CA 1
ATOM 1743 C C . ALA A 1 229 ? 15.075 -6.476 -8.993 1.00 67.94 229 ALA A C 1
ATOM 1745 O O . ALA A 1 229 ? 15.445 -7.573 -8.592 1.00 67.94 229 ALA A O 1
ATOM 1746 N N . THR A 1 230 ? 14.492 -6.322 -10.184 1.00 56.56 230 THR A N 1
ATOM 1747 C CA . THR A 1 230 ? 14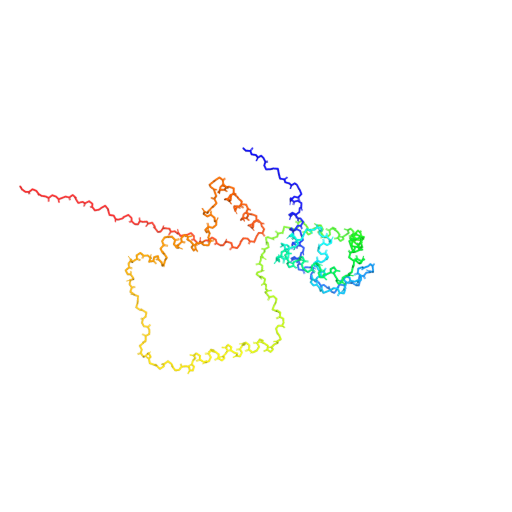.300 -7.392 -11.187 1.00 56.56 230 THR A CA 1
ATOM 1748 C C . THR A 1 230 ? 15.543 -7.647 -12.046 1.00 56.56 230 THR A C 1
ATOM 1750 O O . THR A 1 230 ? 15.442 -8.177 -13.150 1.00 56.56 230 THR A O 1
ATOM 1753 N N . TYR A 1 231 ? 16.722 -7.229 -11.583 1.00 63.34 231 TYR A N 1
ATOM 1754 C CA . TYR A 1 231 ? 17.955 -7.407 -12.339 1.00 63.34 231 TYR A CA 1
ATOM 1755 C C . TYR A 1 231 ? 18.422 -8.859 -12.227 1.00 63.34 231 TYR A C 1
ATOM 1757 O O . TYR A 1 231 ? 19.003 -9.259 -11.221 1.00 63.34 231 TYR A O 1
ATOM 1765 N N . GLU A 1 232 ? 18.158 -9.643 -13.268 1.00 54.75 232 GLU A N 1
ATOM 1766 C CA . GLU A 1 232 ? 18.834 -10.915 -13.485 1.00 54.75 232 GLU A CA 1
ATOM 1767 C C . GLU A 1 232 ? 20.181 -10.602 -14.152 1.00 54.75 232 GLU A C 1
ATOM 1769 O O . GLU A 1 232 ? 20.194 -10.065 -15.266 1.00 54.75 232 GLU A O 1
ATOM 1774 N N . PRO A 1 233 ? 21.322 -10.836 -13.474 1.00 65.56 233 PRO A N 1
ATOM 1775 C CA . PRO A 1 233 ? 22.614 -10.600 -14.092 1.00 65.56 233 PRO A CA 1
ATOM 1776 C C . PRO A 1 233 ? 22.725 -11.484 -15.339 1.00 65.56 233 PRO A C 1
ATOM 1778 O O . PRO A 1 233 ? 22.343 -12.657 -15.279 1.00 65.56 233 PRO A O 1
ATOM 1781 N N . PRO A 1 234 ? 23.240 -10.959 -16.467 1.00 64.00 234 PRO A N 1
ATOM 1782 C CA . PRO A 1 234 ? 23.498 -11.799 -17.624 1.00 64.00 234 PRO A CA 1
ATOM 1783 C C . PRO A 1 234 ? 24.392 -12.969 -17.186 1.00 64.00 234 PRO A C 1
ATOM 1785 O O . PRO A 1 234 ? 25.286 -12.766 -16.353 1.00 64.00 234 PRO A O 1
ATOM 1788 N N . PRO A 1 235 ? 24.145 -14.194 -17.692 1.00 70.50 235 PRO A N 1
ATOM 1789 C CA . PRO A 1 235 ? 24.962 -15.344 -17.338 1.00 70.50 235 PRO A CA 1
ATOM 1790 C C . PRO A 1 235 ? 26.427 -14.990 -17.599 1.00 70.50 235 PRO A C 1
ATOM 1792 O O . PRO A 1 235 ? 26.704 -14.342 -18.612 1.00 70.50 235 PRO A O 1
ATOM 1795 N N . PRO A 1 236 ? 27.356 -15.364 -16.700 1.00 65.38 236 PRO A N 1
ATOM 1796 C CA . PRO A 1 236 ? 28.761 -15.054 -16.890 1.00 65.38 236 PRO A CA 1
ATOM 1797 C C . PRO A 1 236 ? 29.179 -15.608 -18.247 1.00 65.38 236 PRO A C 1
ATOM 1799 O O . PRO A 1 236 ? 29.161 -16.822 -18.468 1.00 65.38 236 PRO A O 1
ATOM 1802 N N . THR A 1 237 ? 29.503 -14.711 -19.175 1.00 66.56 237 THR A N 1
ATOM 1803 C CA . THR A 1 237 ? 30.127 -15.077 -20.434 1.00 66.56 237 THR A CA 1
ATOM 1804 C C . THR A 1 237 ? 31.496 -15.609 -20.047 1.00 66.56 237 THR A C 1
ATOM 1806 O O . THR A 1 237 ? 32.414 -14.843 -19.769 1.00 66.56 237 THR A O 1
ATOM 1809 N N . PHE A 1 238 ? 31.617 -16.929 -19.915 1.00 62.69 238 PHE A N 1
ATOM 1810 C CA . PHE A 1 238 ? 32.923 -17.559 -19.855 1.00 62.69 238 PHE A CA 1
ATOM 1811 C C . PHE A 1 238 ? 33.578 -17.265 -21.200 1.00 62.69 238 PHE A C 1
ATOM 1813 O O . PHE A 1 238 ? 33.219 -17.872 -22.210 1.00 62.69 238 PHE A O 1
ATOM 1820 N N . GLU A 1 239 ? 34.479 -16.285 -21.224 1.00 56.44 239 GLU A N 1
ATOM 1821 C CA . GLU A 1 239 ? 35.434 -16.136 -22.312 1.00 56.44 239 GLU A CA 1
ATOM 1822 C C . GLU A 1 239 ? 36.122 -17.493 -22.455 1.00 56.44 239 GLU A C 1
ATOM 1824 O O . GLU A 1 239 ? 36.790 -17.981 -21.537 1.00 56.44 239 GLU A O 1
ATOM 1829 N N . ALA A 1 240 ? 35.833 -18.179 -23.562 1.00 61.91 240 ALA A N 1
ATOM 1830 C CA . ALA A 1 240 ? 36.489 -19.433 -23.874 1.00 61.91 240 ALA A CA 1
ATOM 1831 C C . ALA A 1 240 ? 37.997 -19.148 -23.909 1.00 61.91 240 ALA A C 1
ATOM 1833 O O . ALA A 1 240 ? 38.385 -18.163 -24.540 1.00 61.91 240 ALA A O 1
ATOM 1834 N N . PRO A 1 241 ? 38.832 -19.956 -23.227 1.00 58.62 241 PRO A N 1
ATOM 1835 C CA . PRO A 1 241 ? 40.262 -19.711 -23.169 1.00 58.62 241 PRO A CA 1
ATOM 1836 C C . PRO A 1 241 ? 40.786 -19.576 -24.592 1.00 58.62 241 PRO A C 1
ATOM 1838 O O . PRO A 1 241 ? 40.609 -20.470 -25.422 1.00 58.62 241 PRO A O 1
ATOM 1841 N N . GLU A 1 242 ? 41.375 -18.418 -24.859 1.00 56.12 242 GLU A N 1
ATOM 1842 C CA . GLU A 1 242 ? 42.011 -18.078 -26.117 1.00 56.12 242 GLU A CA 1
ATOM 1843 C C . GLU A 1 242 ? 43.053 -19.160 -26.388 1.00 56.12 242 GLU A C 1
ATOM 1845 O O . GLU A 1 242 ? 44.075 -19.251 -25.703 1.00 56.12 242 GLU A O 1
ATOM 1850 N N . ASN A 1 243 ? 42.736 -20.070 -27.310 1.00 56.84 243 ASN A N 1
ATOM 1851 C CA . ASN A 1 243 ? 43.618 -21.175 -27.634 1.00 56.84 243 ASN A CA 1
ATOM 1852 C C . ASN A 1 243 ? 44.964 -20.605 -28.079 1.00 56.84 243 ASN A C 1
ATOM 1854 O O . ASN A 1 243 ? 45.099 -19.995 -29.140 1.00 56.84 243 ASN A O 1
ATOM 1858 N N . ALA A 1 244 ? 45.956 -20.843 -27.227 1.00 57.19 244 ALA A N 1
ATOM 1859 C CA . ALA A 1 244 ? 47.364 -20.631 -27.460 1.00 57.19 244 ALA A CA 1
ATOM 1860 C C . ALA A 1 244 ? 47.828 -21.487 -28.646 1.00 57.19 244 ALA A C 1
ATOM 1862 O O . ALA A 1 244 ? 48.328 -22.594 -28.473 1.00 57.19 244 ALA A O 1
ATOM 1863 N N . THR A 1 245 ? 47.679 -20.985 -29.866 1.00 60.25 245 THR A N 1
ATOM 1864 C CA . THR A 1 245 ? 48.332 -21.565 -31.040 1.00 60.25 245 THR A CA 1
ATOM 1865 C C . THR A 1 245 ? 48.775 -20.460 -31.983 1.00 60.25 245 THR A C 1
ATOM 1867 O O . THR A 1 245 ? 47.995 -20.030 -32.827 1.00 60.25 245 THR A O 1
ATOM 1870 N N . SER A 1 246 ? 50.026 -20.010 -31.838 1.00 54.09 246 SER A N 1
ATOM 1871 C CA . SER A 1 246 ? 50.940 -19.687 -32.953 1.00 54.09 246 SER A CA 1
ATOM 1872 C C . SER A 1 246 ? 52.326 -19.296 -32.420 1.00 54.09 246 SER A C 1
ATOM 1874 O O . SER A 1 246 ? 52.791 -18.179 -32.604 1.00 54.09 246 SER A O 1
ATOM 1876 N N . SER A 1 247 ? 53.001 -20.247 -31.767 1.00 56.72 247 SER A N 1
ATOM 1877 C CA . SER A 1 247 ? 54.469 -20.299 -31.765 1.00 56.72 247 SER A CA 1
ATOM 1878 C C . SER A 1 247 ? 54.884 -21.411 -32.721 1.00 56.72 247 SER A C 1
ATOM 1880 O O . SER A 1 247 ? 55.220 -22.512 -32.298 1.00 56.72 247 SER A O 1
ATOM 1882 N N . THR A 1 248 ? 54.810 -21.148 -34.024 1.00 60.59 248 THR A N 1
ATOM 1883 C CA . THR A 1 248 ? 55.590 -21.905 -35.010 1.00 60.59 248 THR A CA 1
ATOM 1884 C C . THR A 1 248 ? 56.908 -21.183 -35.212 1.00 60.59 248 THR A C 1
ATOM 1886 O O . THR A 1 248 ? 57.072 -20.331 -36.083 1.00 60.59 248 THR A O 1
ATOM 1889 N N . ASP A 1 249 ? 57.814 -21.530 -34.305 1.00 58.03 249 ASP A N 1
ATOM 1890 C CA . ASP A 1 249 ? 59.243 -21.680 -34.536 1.00 58.03 249 ASP A CA 1
ATOM 1891 C C . ASP A 1 249 ? 59.547 -21.965 -36.019 1.00 58.03 249 ASP A C 1
ATOM 1893 O O . ASP A 1 249 ? 59.136 -22.986 -36.569 1.00 58.03 249 ASP A O 1
ATOM 1897 N N . THR A 1 250 ? 60.208 -21.019 -36.686 1.00 57.16 250 THR A N 1
ATOM 1898 C CA . THR A 1 250 ? 60.804 -21.221 -38.012 1.00 57.16 250 THR A CA 1
ATOM 1899 C C . THR A 1 250 ? 62.310 -21.051 -37.857 1.00 57.16 250 THR A C 1
ATOM 1901 O O . THR A 1 250 ? 62.895 -20.049 -38.263 1.00 57.16 250 THR A O 1
ATOM 1904 N N . GLY A 1 251 ? 62.930 -22.024 -37.191 1.00 63.41 251 GLY A N 1
ATOM 1905 C CA . GLY A 1 251 ? 64.354 -22.305 -37.304 1.00 63.41 251 GLY A CA 1
ATOM 1906 C C . GLY A 1 251 ? 64.607 -23.305 -38.436 1.00 63.41 251 GLY A C 1
ATOM 1907 O O . GLY A 1 251 ? 64.013 -24.379 -38.453 1.00 63.41 251 GLY A O 1
ATOM 1908 N N . GLY A 1 252 ? 65.503 -22.961 -39.363 1.00 59.47 252 GLY A N 1
ATOM 1909 C CA . GLY A 1 252 ? 66.040 -23.876 -40.378 1.00 59.47 252 GLY A CA 1
ATOM 1910 C C . GLY A 1 252 ? 66.186 -23.197 -41.749 1.00 59.47 252 GLY A C 1
ATOM 1911 O O . GLY A 1 252 ? 65.204 -23.076 -42.465 1.00 59.47 252 GLY A O 1
ATOM 1912 N N . GLN A 1 253 ? 67.314 -22.557 -42.075 1.00 60.00 253 GLN A N 1
ATOM 1913 C CA . GLN A 1 253 ? 68.562 -23.191 -42.537 1.00 60.00 253 GLN A CA 1
ATOM 1914 C C . GLN A 1 253 ? 68.567 -23.401 -44.061 1.00 60.00 253 GLN A C 1
ATOM 1916 O O . GLN A 1 253 ? 67.809 -24.210 -44.570 1.00 60.00 253 GLN A O 1
ATOM 1921 N N . ASP A 1 254 ? 69.405 -22.645 -44.782 1.00 57.84 254 ASP A N 1
ATOM 1922 C CA . ASP A 1 254 ? 70.519 -23.229 -45.546 1.00 57.84 254 ASP A CA 1
ATOM 1923 C C . ASP A 1 254 ? 71.377 -22.168 -46.259 1.00 57.84 254 ASP A C 1
ATOM 1925 O O . ASP A 1 254 ? 70.884 -21.249 -46.914 1.00 57.84 254 ASP A O 1
ATOM 1929 N N . ALA A 1 255 ? 72.691 -22.338 -46.093 1.00 53.44 255 ALA A N 1
ATOM 1930 C CA . ALA A 1 255 ? 73.747 -21.788 -46.936 1.00 53.44 255 ALA A CA 1
ATOM 1931 C C . ALA A 1 255 ? 73.923 -22.685 -48.177 1.00 53.44 255 ALA A C 1
ATO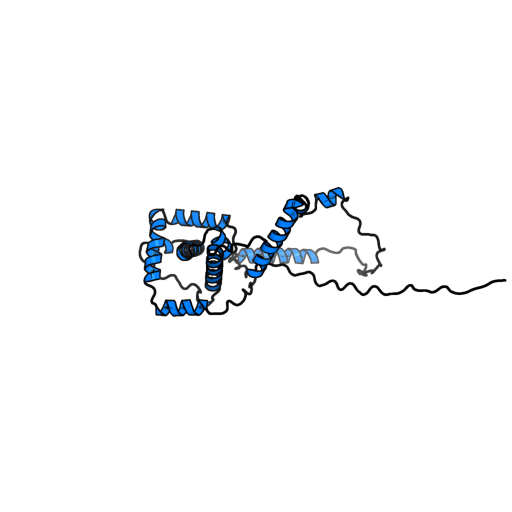M 1933 O O . ALA A 1 255 ? 73.585 -23.872 -48.136 1.00 53.44 255 ALA A O 1
ATOM 1934 N N . PRO A 1 256 ? 74.464 -22.146 -49.275 1.00 64.00 256 PRO A N 1
ATOM 1935 C CA . PRO A 1 256 ? 75.882 -22.424 -49.542 1.00 64.00 256 PRO A CA 1
ATOM 1936 C C . PRO A 1 256 ? 76.746 -21.177 -49.766 1.00 64.00 256 PRO A C 1
ATOM 1938 O O . PRO A 1 256 ? 76.241 -20.175 -50.321 1.00 64.00 256 PRO A O 1
#

Nearest PDB structures (foldseek):
  3vep-assembly4_H  TM=8.887E-01  e=2.392E-01  Mycobacterium tuberculosis
  2h27-assembly2_D  TM=8.207E-01  e=1.729E-01  Escherichia coli K-12
  5wuq-assembly1_A  TM=5.554E-01  e=3.135E-01  Bacillus subtilis subsp. subtilis str. 168
  1or7-assembly3_B  TM=7.780E-01  e=3.038E+00  Escherichia coli
  6kon-assembly1_F  TM=5.371E-01  e=5.998E-01  Mycobacterium tuberculosis H37Rv

Foldseek 3Di:
DDPPPPDPVVVVLVLLLVLVLLVVPDPVVPDDPDPQDDPPCNLLSVDDPVLSVLLCCCLVSVDDLCSSCVSVVHDSVVSVVSPVVSCVSSDPVSSVVVSVSVVVVVVVPDVVVVVVSVVSSVPPSDQPPCPPPPVPPPPPPVVVVVVVVVVVVVVVVVVVPPPPPDDPDDPDPDPDPDPPDPPPPPDPPVVCCVPPPCVVLVPDPPVCNVVVVVVVVVVQVVCVVNVNDPDDDDDPPPPDPPPPDDPPDDDDDDDD

Sequence (256 aa):
MRAQVSDPGATVRALAVRFWHGLLGSPDIRLGPLPALPAPLGHLGRLPPGLRVLVLLKLLSGLNEVELAALLARSPAVCRKALARAEALAGDQDWQAWPEALAMRVQAVPSTRLVNIASWRSLPVAPPLWQEPVVGMSAWPRRTLAAVVAMTGVALAATYWWPLGGYGDEPRIRSRALAEEAPRARFGDELAIAAHPDRTLLEIPEADAAIARDTAFYAWYQAERLGTATYEPPPPTFEAPENATSSTDTGGQDAP

Mean predicted aligned error: 17.14 Å

Solvent-accessible surface area (backbone atoms only — not comparable to full-atom values): 16344 Å² total; per-residue (Å²): 138,81,82,81,81,74,56,70,66,57,58,54,49,53,50,50,51,52,50,54,44,55,54,74,68,39,78,87,65,63,81,62,83,78,71,89,49,60,81,79,47,43,62,58,71,73,43,56,70,71,51,35,51,53,50,49,48,42,63,74,64,69,52,53,63,59,57,49,8,60,67,65,76,47,56,44,69,58,44,51,56,47,49,56,51,45,44,70,71,56,35,72,70,48,57,68,47,42,56,57,57,48,51,55,52,60,68,66,51,56,66,73,60,50,51,60,56,50,56,59,72,69,48,80,77,67,76,80,74,74,66,68,77,73,70,72,72,68,85,62,55,69,64,59,54,50,48,51,52,50,51,5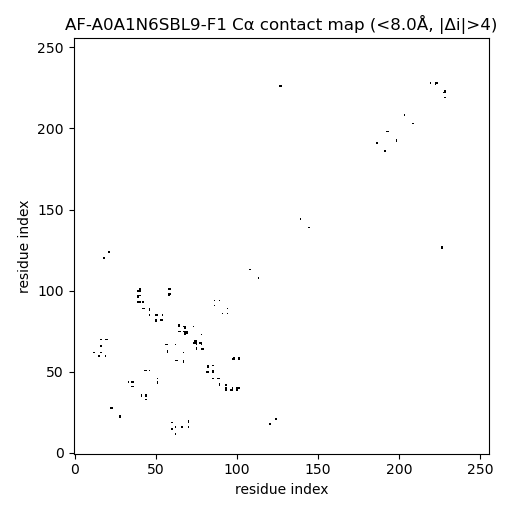2,50,50,55,54,49,49,66,69,68,51,77,82,82,79,71,95,59,81,88,71,84,74,88,65,85,73,76,92,66,75,81,78,69,92,46,58,72,70,53,44,54,69,68,37,92,60,40,74,69,71,70,47,53,77,87,47,44,59,57,51,52,52,50,50,49,50,52,49,52,48,27,49,78,68,66,68,55,83,76,73,76,75,75,83,78,73,75,71,79,79,76,91,77,84,85,77,82,84,83,81,89,84,85,136

pLDDT: mean 77.16, std 14.97, range [38.62, 97.56]

Secondary structure (DSSP, 8-state):
-------HHHHHHHHHHHHHHHHHH-GGG--PPPPPPPTTTTGGGGS-HHHHHHHHHHHHH---HHHHHHHTTS-HHHHHHHHHHHHHHH-HHHHHHHHHHHHHHHHTS-HHHHHHHHHHHHS------------------HHHHHHHHHHHHHHHHHHHHS--TT--S----------------SS-HHHHHHT-TTHHHHTS-HHHHHHHHHHHHHHHHHHHHTT-----PPP---------------------

Organism: NCBI:txid1604334

Radius of gyration: 31.2 Å; Cα contacts (8 Å, |Δi|>4): 80; chains: 1; bounding box: 97×45×80 Å